Protein AF-U6CX25-F1 (afdb_monomer_lite)

Sequence (187 aa):
RKSRRYYPTRLAINLSSGVSGAGGTAHQPGFIVVETNYRLYAYTESELQIALIALFSEMLYRFPNMVVAQVTRESVQQAIASGITAQQIIHFLRTRAHPVMLKQTPVLPPTITDQIRLWELERDRLRFTEGVLYNQFLSQVDFELLLAHARELGVLVFENSAKRLMVVTPAGHSDVKRFWKRQKHSS

Foldseek 3Di:
DDDPDDDDDLVVVVVVVPDPDPPNCPPDAQAWDADLQQKIKGQAQDPVVVVVCQQQWAWDDDDNGITITGGDLVSLLSSVVVVQALVNVVVVCQVRQGPVLVVDVVSDDVSVSVVSVVSVVVVVVDDDADWDKDADDPDLVLLVVLVVVQVVVVQWDDADSVRSMTTGHPVCPVVSVVVVVVVVVVD

Organism: Neovison vison (NCBI:txid452646)

Secondary structure (DSSP, 8-state):
---S-----HHHHHHHH-S--TTS-TTS---EEE-TTSEEEE----HHHHHHHHTTSEEEEE-SS-EEEE--HHHHHHHHHTT--HHHHHHHHHHTB-HHHHTSSSSS-HHHHHHHHHHHHTTTT------EEE---S-HHHHHHHHHHHHHTT-EEEEETTTTEEEE-TTTHHHHHHHHHHHHH--

Radius of gyration: 27.54 Å; chains: 1; bounding box: 57×31×85 Å

Structure (mmCIF, N/CA/C/O backbone):
data_AF-U6CX25-F1
#
_entry.id   AF-U6CX25-F1
#
loop_
_atom_site.group_PDB
_atom_site.id
_atom_site.type_symbol
_atom_site.label_atom_id
_atom_site.label_alt_id
_atom_site.label_comp_id
_atom_site.label_asym_id
_atom_site.label_entity_id
_atom_site.label_seq_id
_atom_site.pdbx_PDB_ins_code
_atom_site.Cartn_x
_atom_site.Cartn_y
_atom_site.Cartn_z
_atom_site.occupancy
_atom_site.B_iso_or_equiv
_atom_site.auth_seq_id
_atom_site.auth_comp_id
_atom_site.auth_asym_id
_atom_site.auth_atom_id
_atom_site.pdbx_PDB_model_num
ATOM 1 N N . ARG A 1 1 ? -25.824 -9.715 -43.261 1.00 52.25 1 ARG A N 1
ATOM 2 C CA . ARG A 1 1 ? -25.220 -11.045 -42.975 1.00 52.25 1 ARG A CA 1
ATOM 3 C C . ARG A 1 1 ? -24.159 -10.864 -41.890 1.00 52.25 1 ARG A C 1
ATOM 5 O O . ARG A 1 1 ? -23.194 -10.161 -42.151 1.00 52.25 1 ARG A O 1
ATOM 12 N N . LYS A 1 2 ? -24.344 -11.416 -40.681 1.00 65.94 2 LYS A N 1
ATOM 13 C CA . LYS A 1 2 ? -23.303 -11.389 -39.632 1.00 65.94 2 LYS A CA 1
ATOM 14 C C . LYS A 1 2 ? -22.140 -12.298 -40.053 1.00 65.94 2 LYS A C 1
ATOM 16 O O . LYS A 1 2 ? -22.382 -13.381 -40.586 1.00 65.94 2 LYS A O 1
ATOM 21 N N . SER A 1 3 ? -20.904 -11.833 -39.867 1.00 75.31 3 SER A N 1
ATOM 22 C CA . SER A 1 3 ? -19.695 -12.619 -40.142 1.00 75.31 3 SER A CA 1
ATOM 23 C C . SER A 1 3 ? -19.704 -13.919 -39.328 1.00 75.31 3 SER A C 1
ATOM 25 O O . SER A 1 3 ? -20.100 -13.919 -38.165 1.00 75.31 3 SER A O 1
ATOM 27 N N . ARG A 1 4 ? -19.294 -15.032 -39.949 1.00 84.88 4 ARG A N 1
ATOM 28 C CA . ARG A 1 4 ? -19.383 -16.402 -39.403 1.00 84.88 4 ARG A CA 1
ATOM 29 C C . ARG A 1 4 ? -18.087 -16.857 -38.709 1.00 84.88 4 ARG A C 1
ATOM 31 O O . ARG A 1 4 ? -17.920 -18.044 -38.457 1.00 84.88 4 ARG A O 1
ATOM 38 N N . ARG A 1 5 ? -17.147 -15.937 -38.462 1.00 87.56 5 ARG A N 1
ATOM 39 C CA . ARG A 1 5 ? -15.830 -16.213 -37.866 1.00 87.56 5 ARG A CA 1
ATOM 40 C C . ARG A 1 5 ? -15.558 -15.257 -36.708 1.00 87.56 5 ARG A C 1
ATOM 42 O O . ARG A 1 5 ? -15.852 -14.069 -36.814 1.00 87.56 5 ARG A O 1
ATOM 49 N N . TYR A 1 6 ? -14.951 -15.780 -35.649 1.00 87.06 6 TYR A N 1
ATOM 50 C CA . TYR A 1 6 ? -14.342 -15.014 -34.565 1.00 87.06 6 TYR A CA 1
ATOM 51 C C . TYR A 1 6 ? -12.936 -15.560 -34.301 1.00 87.06 6 TYR A C 1
ATOM 53 O O . TYR A 1 6 ? -12.677 -16.743 -34.517 1.00 87.06 6 TYR A O 1
ATOM 61 N N . TYR A 1 7 ? -12.033 -14.687 -33.858 1.00 85.88 7 TYR A N 1
ATOM 62 C CA . TYR A 1 7 ? -10.631 -15.017 -33.610 1.00 85.88 7 TYR A CA 1
ATOM 63 C C . TYR A 1 7 ? -10.326 -14.797 -32.127 1.00 85.88 7 TYR A C 1
ATOM 65 O O . TYR A 1 7 ? -10.141 -13.649 -31.714 1.00 85.88 7 TYR A O 1
ATOM 73 N N . PRO A 1 8 ? -10.320 -15.857 -31.301 1.00 84.56 8 PRO A N 1
ATOM 74 C CA . PRO A 1 8 ? -9.949 -15.722 -29.902 1.00 84.56 8 PRO A CA 1
ATOM 75 C C . PRO A 1 8 ? -8.472 -15.326 -29.808 1.00 84.56 8 PRO A C 1
ATOM 77 O O . PRO A 1 8 ? -7.601 -15.948 -30.415 1.00 84.56 8 PRO A O 1
ATOM 80 N N . THR A 1 9 ? -8.183 -14.267 -29.057 1.00 85.31 9 THR A N 1
ATOM 81 C CA . THR A 1 9 ? -6.809 -13.831 -28.790 1.00 85.31 9 THR A CA 1
ATOM 82 C C . THR A 1 9 ? -6.246 -14.575 -27.581 1.00 85.31 9 THR A C 1
ATOM 84 O O . THR A 1 9 ? -6.988 -15.142 -26.777 1.00 85.31 9 THR A O 1
ATOM 87 N N . ARG A 1 10 ? -4.921 -14.519 -27.384 1.00 73.25 10 ARG A N 1
ATOM 88 C CA . ARG A 1 10 ? -4.277 -15.060 -26.170 1.00 73.25 10 ARG A CA 1
ATOM 89 C C . ARG A 1 10 ? -4.824 -14.444 -24.869 1.00 73.25 10 ARG A C 1
ATOM 91 O O . ARG A 1 10 ? -4.721 -15.072 -23.822 1.00 73.25 10 ARG A O 1
ATOM 98 N N . LEU A 1 11 ? -5.460 -13.267 -24.932 1.00 75.56 11 LEU A N 1
ATOM 99 C CA . LEU A 1 11 ? -6.128 -12.643 -23.785 1.00 75.56 11 LEU A CA 1
ATOM 100 C C . LEU A 1 11 ? -7.287 -13.499 -23.248 1.00 75.56 11 LEU A C 1
ATOM 102 O O . LEU A 1 11 ? -7.481 -13.553 -22.038 1.00 75.56 11 LEU A O 1
ATOM 106 N N . ALA A 1 12 ? -8.014 -14.205 -24.122 1.00 79.50 12 ALA A N 1
ATOM 107 C CA . ALA A 1 12 ? -9.113 -15.082 -23.713 1.00 79.50 12 ALA A CA 1
ATOM 108 C C . ALA A 1 12 ? -8.626 -16.244 -22.828 1.00 79.50 12 ALA A C 1
ATOM 110 O O . ALA A 1 12 ? -9.328 -16.652 -21.906 1.00 79.50 12 ALA A O 1
ATOM 111 N N . ILE A 1 13 ? -7.400 -16.725 -23.064 1.00 73.19 13 ILE A N 1
ATOM 112 C CA . ILE A 1 13 ? -6.769 -17.782 -22.263 1.00 73.19 13 ILE A CA 1
ATOM 113 C C . ILE A 1 13 ? -6.470 -17.254 -20.854 1.00 73.19 13 ILE A C 1
ATOM 115 O O . ILE A 1 13 ? -6.891 -17.863 -19.873 1.00 73.19 13 ILE A O 1
A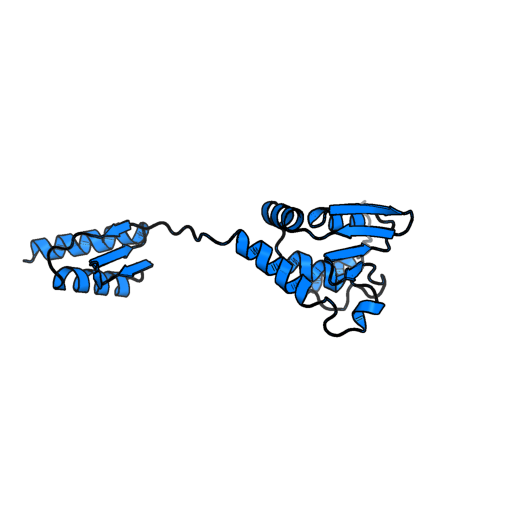TOM 119 N N . ASN A 1 14 ? -5.839 -16.080 -20.747 1.00 70.75 14 ASN A N 1
ATOM 120 C CA . ASN A 1 14 ? -5.509 -15.467 -19.454 1.00 70.75 14 ASN A CA 1
ATOM 121 C C . ASN A 1 14 ? -6.756 -15.087 -18.637 1.00 70.75 14 ASN A C 1
ATOM 123 O O . ASN A 1 14 ? -6.735 -15.163 -17.411 1.00 70.75 14 ASN A O 1
ATOM 127 N N . LEU A 1 15 ? -7.846 -14.689 -19.302 1.00 77.00 15 LEU A N 1
ATOM 128 C CA . LEU A 1 15 ? -9.110 -14.386 -18.629 1.00 77.00 15 LEU A CA 1
ATOM 129 C C . LEU A 1 15 ? -9.730 -15.640 -17.996 1.00 77.00 15 LEU A C 1
ATOM 131 O O . LEU A 1 15 ? -10.265 -15.570 -16.894 1.00 77.00 15 LEU A O 1
ATOM 135 N N . SER A 1 16 ? -9.633 -16.788 -18.675 1.00 75.88 16 SER A N 1
ATOM 136 C CA . SER A 1 16 ? -10.202 -18.053 -18.195 1.00 75.88 16 SER A CA 1
ATOM 137 C C . SER A 1 16 ? -9.464 -18.643 -16.991 1.00 75.88 16 SER A C 1
ATOM 139 O O . SER A 1 16 ? -10.070 -19.361 -16.199 1.00 75.88 16 SER A O 1
ATOM 141 N N . SER A 1 17 ? -8.173 -18.333 -16.825 1.00 69.44 17 SER A N 1
ATOM 142 C CA . SER A 1 17 ? -7.350 -18.930 -15.773 1.00 69.44 17 SER A CA 1
ATOM 143 C C . SER A 1 17 ? -7.488 -18.252 -14.412 1.00 69.44 17 SER A C 1
ATOM 145 O O . SER A 1 17 ? -7.096 -18.875 -13.434 1.00 69.44 17 SER A O 1
ATOM 147 N N . GLY A 1 18 ? -8.004 -17.013 -14.324 1.00 62.28 18 GLY A N 1
ATOM 148 C CA . GLY A 1 18 ? -8.336 -16.282 -13.078 1.00 62.28 18 GLY A CA 1
ATOM 149 C C . GLY A 1 18 ? -7.198 -16.053 -12.064 1.00 62.28 18 GLY A C 1
ATOM 150 O O . GLY A 1 18 ? -7.342 -15.290 -11.116 1.00 62.28 18 GLY A O 1
ATOM 151 N N . VAL A 1 19 ? -6.057 -16.701 -12.266 1.00 58.97 19 VAL A N 1
ATOM 152 C CA . VAL A 1 19 ? -4.895 -16.747 -11.394 1.00 58.97 19 VAL A CA 1
ATOM 153 C C . VAL A 1 19 ? -3.752 -16.092 -12.150 1.00 58.97 19 VAL A C 1
ATOM 155 O O . VAL A 1 19 ? -3.582 -16.329 -13.350 1.00 58.97 19 VAL A O 1
ATOM 158 N N . SER A 1 20 ? -2.930 -15.322 -11.439 1.00 57.06 20 SER A N 1
ATOM 159 C CA . SER A 1 20 ? -1.606 -14.844 -11.861 1.00 57.06 20 SER A CA 1
ATOM 160 C C . SER A 1 20 ? -0.623 -16.017 -12.051 1.00 57.06 20 SER A C 1
ATOM 162 O O . SER A 1 20 ? 0.484 -16.022 -11.522 1.00 57.06 20 SER A O 1
ATOM 164 N N . GLY A 1 21 ? -1.064 -17.078 -12.726 1.00 48.19 21 GLY A N 1
ATOM 165 C CA . GLY A 1 21 ? -0.303 -18.267 -13.044 1.00 48.19 21 GLY A CA 1
ATOM 166 C C . GLY A 1 21 ? 0.624 -17.963 -14.209 1.00 48.19 21 GLY A C 1
ATOM 167 O O . GLY A 1 21 ? 0.228 -17.335 -15.190 1.00 48.19 21 GLY A O 1
ATOM 168 N N . ALA A 1 22 ? 1.859 -18.430 -14.081 1.00 52.06 22 ALA A N 1
ATOM 169 C CA . ALA A 1 22 ? 3.021 -18.263 -14.952 1.00 52.06 22 ALA A CA 1
ATOM 170 C C . ALA A 1 22 ? 2.854 -18.588 -16.465 1.00 52.06 22 ALA A C 1
ATOM 172 O O . ALA A 1 22 ? 3.851 -18.688 -17.172 1.00 52.06 22 ALA A O 1
ATOM 173 N N . GLY A 1 23 ? 1.638 -18.757 -16.995 1.00 48.72 23 GLY A N 1
ATOM 174 C CA . GLY A 1 23 ? 1.377 -19.107 -18.397 1.00 48.72 23 GLY A CA 1
ATOM 175 C C . GLY A 1 23 ? 1.211 -17.926 -19.368 1.00 48.72 23 GLY A C 1
ATOM 176 O O . GLY A 1 23 ? 1.202 -18.142 -20.577 1.00 48.72 23 GLY A O 1
ATOM 177 N N . GLY A 1 24 ? 1.083 -16.685 -18.882 1.00 48.03 24 GLY A N 1
ATOM 178 C CA . GLY A 1 24 ? 0.694 -15.534 -19.717 1.00 48.03 24 GLY A CA 1
ATOM 179 C C . GLY A 1 24 ? 1.825 -14.641 -20.253 1.00 48.03 24 GLY A C 1
ATOM 180 O O . GLY A 1 24 ? 1.582 -13.841 -21.156 1.00 48.03 24 GLY A O 1
ATOM 181 N N . THR A 1 25 ? 3.050 -14.743 -19.728 1.00 51.94 25 THR A N 1
ATOM 182 C CA . THR A 1 25 ? 4.161 -13.804 -20.014 1.00 51.94 25 THR A CA 1
ATOM 183 C C . THR A 1 25 ? 5.306 -14.418 -20.818 1.00 51.94 25 THR A C 1
ATOM 185 O O . THR A 1 25 ? 6.398 -13.863 -20.865 1.00 51.94 25 THR A O 1
ATOM 188 N N . ALA A 1 26 ? 5.074 -15.530 -21.515 1.00 47.88 26 ALA A N 1
ATOM 189 C CA . ALA A 1 26 ? 6.126 -16.248 -22.237 1.00 47.88 26 ALA A CA 1
ATOM 190 C C . ALA A 1 26 ? 6.803 -15.461 -23.385 1.00 47.88 26 ALA A C 1
ATOM 192 O O . ALA A 1 26 ? 7.696 -16.010 -24.021 1.00 47.88 26 ALA A O 1
ATOM 193 N N . HIS A 1 27 ? 6.388 -14.229 -23.719 1.00 48.91 27 HIS A N 1
ATOM 194 C CA . HIS A 1 27 ? 6.886 -13.502 -24.902 1.00 48.91 27 HIS A CA 1
ATOM 195 C C . HIS A 1 27 ? 7.314 -12.044 -24.675 1.00 48.91 27 HIS A C 1
ATOM 197 O O . HIS A 1 27 ? 7.666 -11.381 -25.648 1.00 48.91 27 HIS A O 1
ATOM 203 N N . GLN A 1 28 ? 7.336 -11.527 -23.442 1.00 63.06 28 GLN A N 1
ATOM 204 C CA . GLN A 1 28 ? 8.015 -10.251 -23.184 1.00 63.06 28 GLN A CA 1
ATOM 205 C C . GLN A 1 28 ? 8.951 -10.394 -21.988 1.00 63.06 28 GLN A C 1
ATOM 207 O O . GLN A 1 28 ? 8.461 -10.666 -20.889 1.00 63.06 28 GLN A O 1
ATOM 212 N N . PRO A 1 29 ? 10.276 -10.235 -22.177 1.00 71.69 29 PRO A N 1
ATOM 213 C CA . PRO A 1 29 ? 11.180 -10.162 -21.043 1.00 71.69 29 PRO A CA 1
ATOM 214 C C . PRO A 1 29 ? 10.720 -9.018 -20.138 1.00 71.69 29 PRO A C 1
ATOM 216 O O . PRO A 1 29 ? 10.288 -7.965 -20.617 1.00 71.69 29 PRO A O 1
ATOM 219 N N . GLY A 1 30 ? 10.771 -9.229 -18.823 1.00 84.75 30 GLY A N 1
ATOM 220 C CA . GLY A 1 30 ? 10.596 -8.115 -17.904 1.00 84.75 30 GLY A CA 1
ATOM 221 C C . GLY A 1 30 ? 11.659 -7.048 -18.172 1.00 84.75 30 GLY A C 1
ATOM 222 O O . GLY A 1 30 ? 12.730 -7.330 -18.71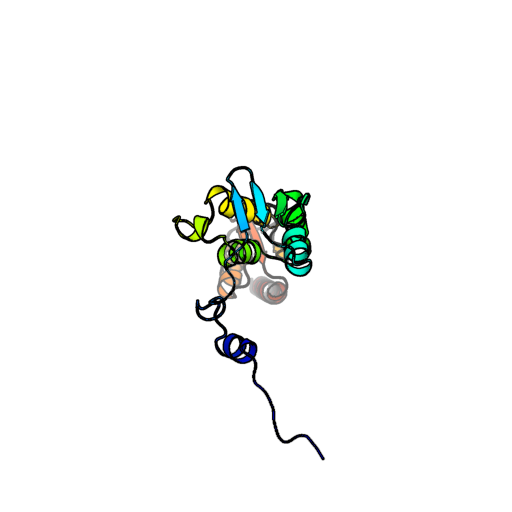0 1.00 84.75 30 GLY A O 1
ATOM 223 N N . PHE A 1 31 ? 11.343 -5.809 -17.838 1.00 93.94 31 PHE A N 1
ATOM 224 C CA . PHE A 1 31 ? 12.124 -4.642 -18.243 1.00 93.94 31 PHE A CA 1
ATOM 225 C C . PHE A 1 31 ? 12.524 -3.760 -17.060 1.00 93.94 31 PHE A C 1
ATOM 227 O O . PHE A 1 31 ? 13.223 -2.773 -17.253 1.00 93.94 31 PHE A O 1
ATOM 234 N N . ILE A 1 32 ? 12.086 -4.102 -15.846 1.00 95.75 32 ILE A N 1
ATOM 235 C CA . ILE A 1 32 ? 12.284 -3.284 -14.652 1.00 95.75 32 ILE A CA 1
ATOM 236 C C . ILE A 1 32 ? 13.443 -3.832 -13.821 1.00 95.75 32 ILE A C 1
ATOM 238 O O . ILE A 1 32 ? 13.457 -5.012 -13.471 1.00 95.75 32 ILE A O 1
ATOM 242 N N . VAL A 1 33 ? 14.380 -2.960 -13.462 1.00 96.31 33 VAL A N 1
ATOM 243 C CA . VAL A 1 33 ? 15.408 -3.190 -12.450 1.00 96.31 33 VAL A CA 1
ATOM 244 C C . VAL A 1 33 ? 15.154 -2.270 -11.261 1.00 96.31 33 VAL A C 1
ATOM 246 O O . VAL A 1 33 ? 14.933 -1.079 -11.450 1.00 96.31 33 VAL A O 1
ATOM 249 N N . VAL A 1 34 ? 15.165 -2.809 -10.042 1.00 96.00 34 VAL A N 1
ATOM 250 C CA . VAL A 1 34 ? 14.970 -2.036 -8.805 1.00 96.00 34 VAL A CA 1
ATOM 251 C C . VAL A 1 34 ? 16.179 -2.215 -7.897 1.00 96.00 34 VAL A C 1
ATOM 253 O O . VAL A 1 34 ? 16.570 -3.342 -7.597 1.00 96.00 34 VAL A O 1
ATOM 256 N N . GLU A 1 35 ? 16.749 -1.109 -7.437 1.00 94.69 35 GLU A N 1
ATOM 257 C CA . GLU A 1 35 ? 17.901 -1.090 -6.535 1.00 94.69 35 GLU A CA 1
ATOM 258 C C . GLU A 1 35 ? 17.499 -0.798 -5.080 1.00 94.69 35 GLU A C 1
ATOM 260 O O . GLU A 1 35 ? 16.395 -0.342 -4.789 1.00 94.69 35 GLU A O 1
ATOM 265 N N . THR A 1 36 ? 18.416 -1.033 -4.138 1.00 93.88 36 THR A N 1
ATOM 266 C CA . THR A 1 36 ? 18.212 -0.794 -2.695 1.00 93.88 36 THR A CA 1
ATOM 267 C C . THR A 1 36 ? 18.143 0.685 -2.307 1.00 93.88 36 THR A C 1
ATOM 269 O O . THR A 1 36 ? 17.695 1.005 -1.211 1.00 93.88 36 THR A O 1
ATOM 272 N N . ASN A 1 37 ? 18.554 1.586 -3.200 1.00 95.50 37 ASN A N 1
ATOM 273 C CA . ASN A 1 37 ? 18.457 3.043 -3.065 1.00 95.50 37 ASN A CA 1
ATOM 274 C C . ASN A 1 37 ? 17.102 3.603 -3.557 1.00 95.50 37 ASN A C 1
ATOM 276 O O . ASN A 1 37 ? 16.986 4.809 -3.774 1.00 95.50 37 ASN A O 1
ATOM 280 N N . TYR A 1 38 ? 16.103 2.737 -3.767 1.00 96.44 38 TYR A N 1
ATOM 281 C CA . TYR A 1 38 ? 14.765 3.068 -4.274 1.00 96.44 38 TYR A CA 1
ATOM 282 C C . TYR A 1 38 ? 14.715 3.573 -5.723 1.00 96.44 38 TYR A C 1
ATOM 284 O O . TYR A 1 38 ? 13.670 4.053 -6.167 1.00 96.44 38 TYR A O 1
ATOM 292 N N . ARG A 1 39 ? 15.805 3.449 -6.490 1.00 97.25 39 ARG A N 1
ATOM 293 C CA . ARG A 1 39 ? 15.799 3.746 -7.926 1.00 97.25 39 ARG A CA 1
ATOM 294 C C . ARG A 1 39 ? 15.252 2.577 -8.730 1.00 97.25 39 ARG A C 1
ATOM 296 O O . ARG A 1 39 ? 15.564 1.411 -8.477 1.00 97.25 39 ARG A O 1
ATOM 303 N N . LEU A 1 40 ? 14.445 2.926 -9.721 1.00 96.50 40 LEU A N 1
ATOM 304 C CA . LEU A 1 40 ? 13.835 2.033 -10.684 1.00 96.50 40 LEU A CA 1
ATOM 305 C C . LEU A 1 40 ? 14.353 2.385 -12.076 1.00 96.50 40 LEU A C 1
ATOM 307 O O . LEU A 1 40 ? 14.229 3.520 -12.530 1.00 96.50 40 LEU A O 1
ATOM 311 N N . TYR A 1 41 ? 14.904 1.392 -12.760 1.00 97.19 41 TYR A N 1
ATOM 312 C CA . TYR A 1 41 ? 15.383 1.489 -14.131 1.00 97.19 41 TYR A CA 1
ATOM 313 C C . TYR A 1 41 ? 14.487 0.632 -15.017 1.00 97.19 41 TYR A C 1
ATOM 315 O O . TYR A 1 41 ? 14.426 -0.583 -14.854 1.00 97.19 41 TYR A O 1
ATOM 323 N N . ALA A 1 42 ? 13.763 1.252 -15.940 1.00 96.75 42 ALA A N 1
ATOM 324 C CA . ALA A 1 42 ? 12.838 0.567 -16.831 1.00 96.75 42 ALA A CA 1
ATOM 325 C C . ALA A 1 42 ? 13.317 0.661 -18.280 1.00 96.75 42 ALA A C 1
ATOM 327 O O . ALA A 1 42 ? 13.337 1.742 -18.859 1.00 96.75 42 ALA A O 1
ATOM 328 N N . TYR A 1 43 ? 13.662 -0.477 -18.877 1.00 95.31 43 TYR A N 1
ATOM 329 C CA . TYR A 1 43 ? 14.095 -0.587 -20.272 1.00 95.31 43 TYR A CA 1
ATOM 330 C C . TYR A 1 43 ? 12.894 -0.752 -21.203 1.00 95.31 43 TYR A C 1
ATOM 332 O O . TYR A 1 43 ? 12.568 -1.852 -21.650 1.00 95.31 43 TYR A O 1
ATOM 340 N N . THR A 1 44 ? 12.176 0.343 -21.439 1.00 93.31 44 THR A N 1
ATOM 341 C CA . THR A 1 44 ? 10.981 0.347 -22.281 1.00 93.31 44 THR A CA 1
ATOM 342 C C . THR A 1 44 ? 10.778 1.685 -22.974 1.00 93.31 44 THR A C 1
ATOM 344 O O . THR A 1 44 ? 11.057 2.740 -22.412 1.00 93.31 44 THR A O 1
ATOM 347 N N . GLU A 1 45 ? 10.236 1.621 -24.186 1.00 91.50 45 GLU A N 1
ATOM 348 C CA . GLU A 1 45 ? 9.793 2.777 -24.975 1.00 91.50 45 GLU A CA 1
ATOM 349 C C . GLU A 1 45 ? 8.262 2.928 -24.928 1.00 91.50 45 GLU A C 1
ATOM 351 O O . GLU A 1 45 ? 7.691 3.881 -25.454 1.00 91.50 45 GLU A O 1
ATOM 356 N N . SER A 1 46 ? 7.563 1.967 -24.310 1.00 93.06 46 SER A N 1
ATOM 357 C CA . SER A 1 46 ? 6.105 1.937 -24.282 1.00 93.06 46 SER A CA 1
ATOM 358 C C . SER A 1 46 ? 5.558 2.987 -23.318 1.00 93.06 46 SER A C 1
ATOM 360 O O . SER A 1 46 ? 5.638 2.811 -22.102 1.00 93.06 46 SER A O 1
ATOM 362 N N . GLU A 1 47 ? 4.904 4.020 -23.854 1.00 93.56 47 GLU A N 1
ATOM 363 C CA . GLU A 1 47 ? 4.231 5.069 -23.065 1.00 93.56 47 GLU A CA 1
ATOM 364 C C . GLU A 1 47 ? 3.278 4.500 -22.010 1.00 93.56 47 GLU A C 1
ATOM 366 O O . GLU A 1 47 ? 3.190 5.019 -20.903 1.00 93.56 47 GLU A O 1
ATOM 371 N N . LEU A 1 48 ? 2.600 3.388 -22.311 1.00 93.94 48 LEU A N 1
ATOM 372 C CA . LEU A 1 48 ? 1.721 2.722 -21.351 1.00 93.94 48 LEU A CA 1
ATOM 373 C C . LEU A 1 48 ? 2.502 2.205 -20.139 1.00 93.94 48 LEU A C 1
ATOM 375 O O . LEU A 1 48 ? 2.066 2.374 -19.006 1.00 93.94 48 LEU A O 1
ATOM 379 N N . GLN A 1 49 ? 3.654 1.570 -20.355 1.00 93.19 49 GLN A N 1
ATOM 380 C CA . GLN A 1 49 ? 4.470 1.035 -19.261 1.00 93.19 49 GLN A CA 1
ATOM 381 C C . GLN A 1 49 ? 5.101 2.159 -18.435 1.00 93.19 49 GLN A C 1
ATOM 383 O O . GLN A 1 49 ? 5.159 2.060 -17.212 1.00 93.19 49 GLN A O 1
ATOM 388 N N . ILE A 1 50 ? 5.506 3.237 -19.104 1.00 95.38 50 ILE A N 1
ATOM 389 C CA . ILE A 1 50 ? 6.009 4.469 -18.491 1.00 95.38 50 ILE A CA 1
ATOM 390 C C . ILE A 1 50 ? 4.924 5.103 -17.609 1.00 95.38 50 ILE A C 1
ATOM 392 O O . ILE A 1 50 ? 5.175 5.385 -16.439 1.00 95.38 50 ILE A O 1
ATOM 396 N N . ALA A 1 51 ? 3.701 5.248 -18.123 1.00 96.00 51 ALA A N 1
ATOM 397 C CA . ALA A 1 51 ? 2.571 5.785 -17.370 1.00 96.00 51 ALA A CA 1
ATOM 398 C C . ALA A 1 51 ? 2.218 4.921 -16.149 1.00 96.00 51 ALA A C 1
ATOM 400 O O . ALA A 1 51 ? 1.933 5.460 -15.086 1.00 96.00 51 ALA A O 1
ATOM 401 N N . LEU A 1 52 ? 2.286 3.588 -16.268 1.00 95.88 52 LEU A N 1
ATOM 402 C CA . LEU A 1 52 ? 2.060 2.685 -15.134 1.00 95.88 52 LEU A CA 1
ATOM 403 C C . LEU A 1 52 ? 3.105 2.858 -14.027 1.00 95.88 52 LEU A C 1
ATOM 405 O O . LEU A 1 52 ? 2.747 2.813 -12.854 1.00 95.88 52 LEU A O 1
ATOM 409 N N . ILE A 1 53 ? 4.376 3.061 -14.382 1.00 96.56 53 ILE A N 1
ATOM 410 C CA . ILE A 1 53 ? 5.449 3.329 -13.412 1.00 96.56 53 ILE A CA 1
ATOM 411 C C . ILE A 1 53 ? 5.220 4.679 -12.718 1.00 96.56 53 ILE A C 1
ATOM 413 O O . ILE A 1 53 ? 5.353 4.777 -11.497 1.00 96.56 53 ILE A O 1
ATOM 417 N N . ALA A 1 54 ? 4.801 5.697 -13.472 1.00 96.81 54 ALA A N 1
ATOM 418 C CA . ALA A 1 54 ? 4.526 7.034 -12.948 1.00 96.81 54 ALA A CA 1
ATOM 419 C C . ALA A 1 54 ? 3.358 7.084 -11.941 1.00 96.81 54 ALA A C 1
ATOM 421 O O . ALA A 1 54 ? 3.247 8.047 -11.191 1.00 96.81 54 ALA A O 1
ATOM 422 N N . LEU A 1 55 ? 2.499 6.055 -11.877 1.00 97.12 55 LEU A N 1
ATOM 423 C CA . LEU A 1 55 ? 1.417 5.991 -10.884 1.00 97.12 55 LEU A CA 1
ATOM 424 C C . LEU A 1 55 ? 1.919 5.847 -9.443 1.00 97.12 55 LEU A C 1
ATOM 426 O O . LEU A 1 55 ? 1.197 6.220 -8.524 1.00 97.12 55 LEU A O 1
ATOM 430 N N . PHE A 1 56 ? 3.106 5.270 -9.236 1.00 97.38 56 PHE A N 1
ATOM 431 C CA . PHE A 1 56 ? 3.628 4.949 -7.901 1.00 97.38 56 PHE A CA 1
ATOM 432 C C . PHE A 1 56 ? 5.095 5.345 -7.695 1.00 97.38 56 PHE A C 1
ATOM 434 O O . PHE A 1 56 ? 5.705 4.957 -6.700 1.00 97.38 56 PHE A O 1
ATOM 441 N N . SER A 1 57 ? 5.679 6.088 -8.634 1.00 97.69 57 SER A N 1
ATOM 442 C CA . SER A 1 57 ? 7.061 6.556 -8.554 1.00 97.69 57 SER A CA 1
ATOM 443 C C . SER A 1 57 ? 7.218 7.926 -9.206 1.00 97.69 57 SER A C 1
ATOM 445 O O . SER A 1 57 ? 6.414 8.327 -10.046 1.00 97.69 57 SER A O 1
ATOM 447 N N . GLU A 1 58 ? 8.264 8.643 -8.815 1.00 97.75 58 GLU A N 1
ATOM 448 C CA . GLU A 1 58 ? 8.641 9.924 -9.398 1.00 97.75 58 GLU A CA 1
ATOM 449 C C . GLU A 1 58 ? 9.596 9.713 -10.578 1.00 97.75 58 GLU A C 1
ATOM 451 O O . GLU A 1 58 ? 10.622 9.043 -10.459 1.00 97.75 58 GLU A O 1
ATOM 456 N N . MET A 1 59 ? 9.264 10.280 -11.734 1.00 96.94 59 MET A N 1
ATOM 457 C CA . MET A 1 59 ? 10.049 10.134 -12.961 1.00 96.94 59 MET A CA 1
ATOM 458 C C . MET A 1 59 ? 11.222 11.117 -12.943 1.00 96.94 59 MET A C 1
ATOM 460 O O . MET A 1 59 ? 11.007 12.322 -13.017 1.00 96.94 59 MET A O 1
ATOM 464 N N . LEU A 1 60 ? 12.457 10.614 -12.874 1.00 96.81 60 LEU A N 1
ATOM 465 C CA . LEU A 1 60 ? 13.657 11.454 -12.800 1.00 96.81 60 LEU A CA 1
ATOM 466 C C . LEU A 1 60 ? 14.205 11.788 -14.188 1.00 96.81 60 LEU A C 1
ATOM 468 O O . LEU A 1 60 ? 14.424 12.949 -14.521 1.00 96.81 60 LEU A O 1
ATOM 472 N N . TYR A 1 61 ? 14.436 10.756 -15.005 1.00 95.25 61 TYR A N 1
ATOM 473 C CA . TYR A 1 61 ? 15.056 10.897 -16.321 1.00 95.25 61 TYR A CA 1
ATOM 474 C C . TYR A 1 61 ? 14.387 9.988 -17.341 1.00 95.25 61 TYR A C 1
ATOM 476 O O . TYR A 1 61 ? 14.033 8.843 -17.049 1.00 95.25 61 TYR A O 1
ATOM 484 N N . ARG A 1 62 ? 14.279 10.485 -18.572 1.00 94.56 62 ARG A N 1
ATOM 485 C CA . ARG A 1 62 ? 13.768 9.730 -19.711 1.00 94.56 62 ARG A CA 1
ATOM 486 C C . ARG A 1 62 ? 14.788 9.753 -20.843 1.00 94.56 62 ARG A C 1
ATOM 488 O O . ARG A 1 62 ? 15.073 10.802 -21.409 1.00 94.56 62 ARG A O 1
ATOM 495 N N . PHE A 1 63 ? 15.314 8.580 -21.164 1.00 94.69 63 PHE A N 1
ATOM 496 C CA . PHE A 1 63 ? 16.145 8.312 -22.332 1.00 94.69 63 PHE A CA 1
ATOM 497 C C . PHE A 1 63 ? 15.312 7.596 -23.407 1.00 94.69 63 PHE A C 1
ATOM 499 O O . PHE A 1 63 ? 14.212 7.126 -23.106 1.00 94.69 63 PHE A O 1
ATOM 506 N N . PRO A 1 64 ? 15.806 7.486 -24.656 1.00 90.56 64 PRO A N 1
ATOM 507 C CA . PRO A 1 64 ? 15.056 6.853 -25.740 1.00 90.56 64 PRO A CA 1
ATOM 508 C C . PRO A 1 64 ? 14.580 5.427 -25.431 1.00 90.56 64 PRO A C 1
ATOM 510 O O . PRO A 1 64 ? 13.442 5.106 -25.738 1.00 90.56 64 PRO A O 1
ATOM 513 N N . ASN A 1 65 ? 15.407 4.615 -24.763 1.00 90.62 65 ASN A N 1
ATOM 514 C CA . ASN A 1 65 ? 15.147 3.199 -24.469 1.00 90.62 65 ASN A CA 1
ATOM 515 C C . ASN A 1 65 ? 15.165 2.855 -22.969 1.00 90.62 65 ASN A C 1
ATOM 517 O O . ASN A 1 65 ? 15.180 1.679 -22.597 1.00 90.62 65 ASN A O 1
ATOM 521 N N . MET A 1 66 ? 15.224 3.865 -22.101 1.00 94.25 66 MET A N 1
ATOM 522 C CA . MET A 1 66 ? 15.334 3.671 -20.661 1.00 94.25 66 MET A CA 1
ATOM 523 C C . MET A 1 66 ? 14.693 4.826 -19.904 1.00 94.25 66 MET A C 1
ATOM 525 O O . MET A 1 66 ? 14.907 5.996 -20.207 1.00 94.25 66 MET A O 1
ATOM 529 N N . VAL A 1 67 ? 13.972 4.492 -18.848 1.00 97.12 67 VAL A N 1
ATOM 530 C CA . VAL A 1 67 ? 13.445 5.442 -17.880 1.00 97.12 67 VAL A CA 1
ATOM 531 C C . VAL A 1 67 ? 14.098 5.192 -16.534 1.00 97.12 67 VAL A C 1
ATOM 533 O O . VAL A 1 67 ? 14.240 4.045 -16.112 1.00 97.12 67 VAL A O 1
ATOM 536 N N . VAL A 1 68 ? 14.453 6.276 -15.852 1.00 97.81 68 VAL A N 1
ATOM 537 C CA . VAL A 1 68 ? 14.876 6.254 -14.455 1.00 97.81 68 VAL A CA 1
ATOM 538 C C . VAL A 1 68 ? 13.797 6.926 -13.622 1.00 97.81 68 VAL A C 1
ATOM 540 O O . VAL A 1 68 ? 13.456 8.085 -13.856 1.00 97.81 68 VAL A O 1
ATOM 543 N N . ALA A 1 69 ? 13.283 6.200 -12.641 1.00 98.12 69 ALA A N 1
ATOM 544 C CA . ALA A 1 69 ? 12.314 6.684 -11.675 1.00 98.12 69 ALA A CA 1
ATOM 545 C C . ALA A 1 69 ? 12.801 6.405 -10.249 1.00 98.12 69 ALA A C 1
ATOM 547 O O . ALA A 1 69 ? 13.717 5.608 -10.031 1.00 98.12 69 ALA A O 1
ATOM 548 N N . GLN A 1 70 ? 12.193 7.061 -9.271 1.00 97.94 70 GLN A N 1
ATOM 549 C CA . GLN A 1 70 ? 12.478 6.869 -7.859 1.00 97.94 70 GLN A CA 1
ATOM 550 C C . GLN A 1 70 ? 11.188 6.591 -7.100 1.00 97.94 70 GLN A C 1
ATOM 552 O O . GLN A 1 70 ? 10.207 7.321 -7.213 1.00 97.94 70 GLN A O 1
ATOM 557 N N . VAL A 1 71 ? 11.191 5.520 -6.313 1.00 97.69 71 VAL A N 1
ATOM 558 C CA . VAL A 1 71 ? 10.083 5.208 -5.412 1.00 97.69 71 VAL A CA 1
ATOM 559 C C . VAL A 1 71 ? 10.275 6.026 -4.138 1.00 97.69 71 VAL A C 1
ATOM 561 O O . VAL A 1 71 ? 11.252 5.844 -3.412 1.00 97.69 71 VAL A O 1
ATOM 564 N N . THR A 1 72 ? 9.354 6.945 -3.878 1.00 97.25 72 THR A N 1
ATOM 565 C CA . THR A 1 72 ? 9.371 7.829 -2.705 1.00 97.25 72 THR A CA 1
ATOM 566 C C . THR A 1 72 ? 8.166 7.552 -1.817 1.00 97.25 72 THR A C 1
ATOM 568 O O . THR A 1 72 ? 7.184 6.937 -2.240 1.00 97.25 72 THR A O 1
ATOM 571 N N . ARG A 1 73 ? 8.218 8.035 -0.576 1.00 96.19 73 ARG A N 1
ATOM 572 C CA . ARG A 1 73 ? 7.086 7.945 0.349 1.00 96.19 73 ARG A CA 1
ATOM 573 C C . ARG A 1 73 ? 5.856 8.640 -0.229 1.00 96.19 73 ARG A C 1
ATOM 575 O O . ARG A 1 73 ? 4.763 8.086 -0.192 1.00 96.19 73 ARG A O 1
ATOM 582 N N . GLU A 1 74 ? 6.053 9.827 -0.785 1.00 96.38 74 GLU A N 1
ATOM 583 C CA . GLU A 1 74 ? 5.006 10.694 -1.317 1.00 96.38 74 GLU A CA 1
ATOM 584 C C . GLU A 1 74 ? 4.336 10.059 -2.542 1.00 96.38 74 GLU A C 1
ATOM 586 O O . GLU A 1 74 ? 3.109 9.983 -2.597 1.00 96.38 74 GLU A O 1
ATOM 591 N N . SER A 1 75 ? 5.126 9.527 -3.483 1.00 97.00 75 SER A N 1
ATOM 592 C CA . SER A 1 75 ? 4.597 8.860 -4.685 1.00 97.00 75 SER A CA 1
ATOM 593 C C . SER A 1 75 ? 3.808 7.592 -4.349 1.00 97.00 75 SER A C 1
ATOM 595 O O . SER A 1 75 ? 2.720 7.378 -4.886 1.00 97.00 75 SER A O 1
ATOM 597 N N . VAL A 1 76 ? 4.291 6.782 -3.402 1.00 96.94 76 VAL A N 1
ATOM 598 C CA . VAL A 1 76 ? 3.569 5.588 -2.938 1.00 96.94 76 VAL A CA 1
ATOM 599 C C . VAL A 1 76 ? 2.291 5.972 -2.192 1.00 96.94 76 VAL A C 1
ATOM 601 O O . VAL A 1 76 ? 1.235 5.400 -2.457 1.00 96.94 76 VAL A O 1
ATOM 604 N N . GLN A 1 77 ? 2.327 6.977 -1.314 1.00 94.81 77 GLN A N 1
ATOM 605 C CA . GLN A 1 77 ? 1.122 7.453 -0.625 1.00 94.81 77 GLN A CA 1
ATOM 606 C C . GLN A 1 77 ? 0.072 8.005 -1.597 1.00 94.81 77 GLN A C 1
ATOM 608 O O . GLN A 1 77 ? -1.120 7.745 -1.417 1.00 94.81 77 GLN A O 1
ATOM 613 N N . GLN A 1 78 ? 0.491 8.707 -2.653 1.00 95.31 78 GLN A N 1
ATOM 614 C CA . GLN A 1 78 ? -0.403 9.190 -3.706 1.00 95.31 78 GLN A CA 1
ATOM 615 C C . GLN A 1 78 ? -1.036 8.041 -4.509 1.00 95.31 78 GLN A C 1
ATOM 617 O O . GLN A 1 78 ? -2.235 8.080 -4.811 1.00 95.31 78 GLN A O 1
ATOM 622 N N . ALA A 1 79 ? -0.271 6.987 -4.807 1.00 96.31 79 ALA A N 1
ATOM 623 C CA . ALA A 1 79 ? -0.791 5.780 -5.448 1.00 96.31 79 ALA A CA 1
ATOM 624 C C . ALA A 1 79 ? -1.882 5.116 -4.592 1.00 96.31 79 ALA A C 1
ATOM 626 O O . ALA A 1 79 ? -2.968 4.799 -5.083 1.00 96.31 79 ALA A O 1
ATOM 627 N N . ILE A 1 80 ? -1.632 4.984 -3.287 1.00 94.38 80 ILE A N 1
ATOM 628 C CA . ILE A 1 80 ? -2.577 4.384 -2.337 1.00 94.38 80 ILE A CA 1
ATOM 629 C C . ILE A 1 80 ? -3.811 5.277 -2.162 1.00 94.38 80 ILE A C 1
ATOM 631 O O . ILE A 1 80 ? -4.933 4.775 -2.072 1.00 94.38 80 ILE A O 1
ATOM 635 N N . ALA A 1 81 ? -3.655 6.606 -2.164 1.00 92.00 81 ALA A N 1
ATOM 636 C CA . ALA A 1 81 ? -4.779 7.551 -2.195 1.00 92.00 81 ALA A CA 1
ATOM 637 C C . ALA A 1 81 ? -5.687 7.335 -3.414 1.00 92.00 81 ALA A C 1
ATOM 639 O O . ALA A 1 81 ? -6.905 7.454 -3.298 1.00 92.00 81 ALA A O 1
ATOM 640 N N . SER A 1 82 ? -5.098 6.926 -4.536 1.00 93.12 82 SER A N 1
ATOM 641 C CA . SER A 1 82 ? -5.795 6.604 -5.783 1.00 93.12 82 SER A CA 1
ATOM 642 C C . SER A 1 82 ? -6.364 5.174 -5.821 1.00 93.12 82 SER A C 1
ATOM 644 O O . SER A 1 82 ? -6.960 4.782 -6.821 1.00 93.12 82 SER A O 1
ATOM 646 N N . GLY A 1 83 ? -6.201 4.390 -4.748 1.00 93.56 83 GLY A N 1
ATOM 647 C CA . GLY A 1 83 ? -6.731 3.028 -4.626 1.00 93.56 83 GLY A CA 1
ATOM 648 C C . GLY A 1 83 ? -5.777 1.911 -5.063 1.00 93.56 83 GLY A C 1
ATOM 649 O O . GLY A 1 83 ? -6.211 0.766 -5.175 1.00 93.56 83 GLY A O 1
ATOM 650 N N . ILE A 1 84 ? -4.498 2.212 -5.310 1.00 95.94 84 ILE A N 1
ATOM 651 C CA . ILE A 1 84 ? -3.481 1.216 -5.677 1.00 95.94 84 ILE A CA 1
ATOM 652 C C . ILE A 1 84 ? -2.814 0.686 -4.406 1.00 95.94 84 ILE A C 1
ATOM 654 O O . ILE A 1 84 ? -2.165 1.441 -3.688 1.00 95.94 84 ILE A O 1
ATOM 658 N N . THR A 1 85 ? -2.938 -0.610 -4.124 1.00 96.38 85 THR A N 1
ATOM 659 C CA . THR A 1 85 ? -2.386 -1.197 -2.889 1.00 96.38 85 THR A CA 1
ATOM 660 C C . THR A 1 85 ? -0.886 -1.469 -2.994 1.00 96.38 85 THR A C 1
ATOM 662 O O . THR A 1 85 ? -0.352 -1.724 -4.081 1.00 96.38 85 THR A O 1
ATOM 665 N N . ALA A 1 86 ? -0.190 -1.521 -1.854 1.00 96.44 86 ALA A N 1
ATOM 666 C CA . ALA A 1 86 ? 1.224 -1.906 -1.804 1.00 96.44 86 ALA A CA 1
ATOM 667 C C . ALA A 1 86 ? 1.465 -3.273 -2.460 1.00 96.44 86 ALA A C 1
ATOM 669 O O . ALA A 1 86 ? 2.453 -3.482 -3.170 1.00 96.44 86 ALA A O 1
ATOM 670 N N . GLN A 1 87 ? 0.540 -4.217 -2.259 1.00 95.94 87 GLN A N 1
ATOM 671 C CA . GLN A 1 87 ? 0.650 -5.553 -2.833 1.00 95.94 87 GLN A CA 1
ATOM 672 C C . GLN A 1 87 ? 0.576 -5.527 -4.367 1.00 95.94 87 GLN A C 1
ATOM 674 O O . GLN A 1 87 ? 1.314 -6.269 -5.016 1.00 95.94 87 GLN A O 1
ATOM 679 N N . GLN A 1 88 ? -0.262 -4.662 -4.950 1.00 96.06 88 GLN A N 1
ATOM 680 C CA . GLN A 1 88 ? -0.349 -4.479 -6.401 1.00 96.06 88 GLN A CA 1
ATOM 681 C C . GLN A 1 88 ? 0.944 -3.889 -6.970 1.00 96.06 88 GLN A C 1
ATOM 683 O O . GLN A 1 88 ? 1.439 -4.395 -7.979 1.00 96.06 88 GLN A O 1
ATOM 688 N N . ILE A 1 89 ? 1.538 -2.896 -6.296 1.00 96.94 89 ILE A N 1
ATOM 689 C CA . ILE A 1 89 ? 2.833 -2.311 -6.685 1.00 96.94 89 ILE A CA 1
ATOM 690 C C . ILE A 1 89 ? 3.924 -3.391 -6.681 1.00 96.94 89 ILE A C 1
ATOM 692 O O . ILE A 1 89 ? 4.604 -3.609 -7.684 1.00 96.94 89 ILE A O 1
ATOM 696 N N . ILE A 1 90 ? 4.054 -4.137 -5.580 1.00 96.38 90 ILE A N 1
ATOM 697 C CA . ILE A 1 90 ? 5.053 -5.209 -5.443 1.00 96.38 90 ILE A CA 1
ATOM 698 C C . ILE A 1 90 ? 4.827 -6.310 -6.491 1.00 96.38 90 ILE A C 1
ATOM 700 O O . ILE A 1 90 ? 5.783 -6.822 -7.081 1.00 96.38 90 ILE A O 1
ATOM 704 N N . HIS A 1 91 ? 3.569 -6.677 -6.748 1.00 94.06 91 HIS A N 1
ATOM 705 C CA . HIS A 1 91 ? 3.220 -7.669 -7.762 1.00 94.06 91 HIS A CA 1
ATOM 706 C C . HIS A 1 91 ? 3.596 -7.202 -9.172 1.00 94.06 91 HIS A C 1
ATOM 708 O O . HIS A 1 91 ? 4.154 -7.987 -9.945 1.00 94.06 91 HIS A O 1
ATOM 714 N N . PHE A 1 92 ? 3.348 -5.932 -9.498 1.00 94.88 92 PHE A N 1
ATOM 715 C CA . PHE A 1 92 ? 3.737 -5.335 -10.771 1.00 94.88 92 PHE A CA 1
ATOM 716 C C . PHE A 1 92 ? 5.258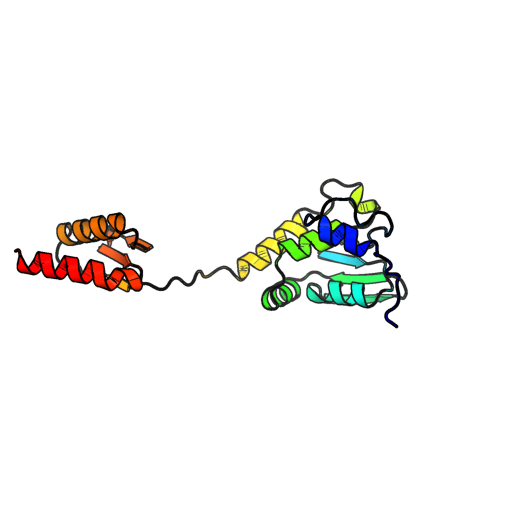 -5.368 -10.962 1.00 94.88 92 PHE A C 1
ATOM 718 O O . PHE A 1 92 ? 5.730 -5.893 -11.973 1.00 94.88 92 PHE A O 1
ATOM 725 N N . LEU A 1 93 ? 6.021 -4.907 -9.962 1.00 95.19 93 LEU A N 1
ATOM 726 C CA . LEU A 1 93 ? 7.487 -4.916 -9.992 1.00 95.19 93 LEU A CA 1
ATOM 727 C C . LEU A 1 93 ? 8.048 -6.331 -10.167 1.00 95.19 93 LEU A C 1
ATOM 729 O O . LEU A 1 93 ? 8.943 -6.541 -10.979 1.00 95.19 93 LEU A O 1
ATOM 733 N N . ARG A 1 94 ? 7.490 -7.325 -9.465 1.00 92.62 94 ARG A N 1
ATOM 734 C CA . ARG A 1 94 ? 7.921 -8.727 -9.575 1.00 92.62 94 ARG A CA 1
ATOM 735 C C . ARG A 1 94 ? 7.600 -9.327 -10.945 1.00 92.62 94 ARG A C 1
ATOM 737 O O . ARG A 1 94 ? 8.430 -10.027 -11.513 1.00 92.62 94 ARG A O 1
ATOM 744 N N . THR A 1 95 ? 6.407 -9.063 -11.476 1.00 90.38 95 THR A N 1
ATOM 745 C CA . THR A 1 95 ? 5.942 -9.639 -12.751 1.00 90.38 95 THR A CA 1
ATOM 746 C C . THR A 1 95 ? 6.661 -9.028 -13.954 1.00 90.38 95 THR A C 1
ATOM 748 O O . THR A 1 95 ? 6.817 -9.681 -14.983 1.00 90.38 95 THR A O 1
ATOM 751 N N . ARG A 1 96 ? 7.113 -7.774 -13.835 1.00 92.44 96 ARG A N 1
ATOM 752 C CA . ARG A 1 96 ? 7.851 -7.047 -14.878 1.00 92.44 96 ARG A CA 1
ATOM 753 C C . ARG A 1 96 ? 9.356 -6.948 -14.601 1.00 92.44 96 ARG A C 1
ATOM 755 O O . ARG A 1 96 ? 10.037 -6.193 -15.295 1.00 92.44 96 ARG A O 1
ATOM 762 N N . ALA A 1 97 ? 9.876 -7.713 -13.642 1.00 94.06 97 ALA A N 1
ATOM 763 C CA . ALA A 1 97 ? 11.290 -7.714 -13.281 1.00 94.06 97 ALA A CA 1
ATOM 764 C C . ALA A 1 97 ? 12.173 -8.214 -14.432 1.00 94.06 97 ALA A C 1
ATOM 766 O O . ALA A 1 97 ? 11.872 -9.214 -15.086 1.00 94.06 97 ALA A O 1
ATOM 767 N N . HIS A 1 98 ? 13.286 -7.526 -14.663 1.00 93.94 98 HIS A N 1
ATOM 768 C CA . HIS A 1 98 ? 14.253 -7.870 -15.694 1.00 93.94 98 HIS A CA 1
ATOM 769 C C . HIS A 1 98 ? 14.819 -9.292 -15.485 1.00 93.94 98 HIS A C 1
ATOM 771 O O . HIS A 1 98 ? 15.045 -9.687 -14.337 1.00 93.94 98 HIS A O 1
ATOM 777 N N . PRO A 1 99 ? 15.122 -10.070 -16.549 1.00 90.56 99 PRO A N 1
ATOM 778 C CA . PRO A 1 99 ? 15.637 -11.439 -16.431 1.00 90.56 99 PRO A CA 1
ATOM 779 C C . PRO A 1 99 ? 16.868 -11.598 -15.538 1.00 90.56 99 PRO A C 1
ATOM 781 O O . PRO A 1 99 ? 17.074 -12.659 -14.959 1.00 90.56 99 PRO A O 1
ATOM 784 N N . VAL A 1 100 ? 17.687 -10.551 -15.406 1.00 89.94 100 VAL A N 1
ATOM 785 C CA . VAL A 1 100 ? 18.833 -10.543 -14.482 1.00 89.94 100 VAL A CA 1
ATOM 786 C C . VAL A 1 100 ? 18.378 -10.586 -13.019 1.00 89.94 100 VAL A C 1
ATOM 788 O O . VAL A 1 100 ? 18.950 -11.342 -12.242 1.00 89.94 100 VAL A O 1
ATOM 791 N N . MET A 1 101 ? 17.323 -9.852 -12.654 1.00 91.12 101 MET A N 1
ATOM 792 C CA . MET A 1 101 ? 16.753 -9.890 -11.301 1.00 91.12 101 MET A CA 1
ATOM 793 C C . MET A 1 101 ? 16.018 -11.197 -11.020 1.00 91.12 101 MET A C 1
ATOM 795 O O . MET A 1 101 ? 16.057 -11.692 -9.902 1.00 91.12 101 MET A O 1
ATOM 799 N N . LEU A 1 102 ? 15.383 -11.796 -12.034 1.00 89.88 102 LEU A N 1
ATOM 800 C CA . LEU A 1 102 ? 14.698 -13.086 -11.883 1.00 89.88 102 LEU A CA 1
ATOM 801 C C . LEU A 1 102 ? 15.648 -14.235 -11.501 1.00 89.88 102 LEU A C 1
ATOM 803 O O . LEU A 1 102 ? 15.193 -15.239 -10.961 1.00 89.88 102 LEU A O 1
ATOM 807 N N . LYS A 1 103 ? 16.957 -14.090 -11.752 1.00 90.06 103 LYS A N 1
ATOM 808 C CA . LYS A 1 103 ? 17.989 -15.044 -11.308 1.00 90.06 103 LYS A CA 1
ATOM 809 C C . LYS A 1 103 ? 18.319 -14.924 -9.817 1.00 90.06 103 LYS A C 1
ATOM 811 O O . LYS A 1 103 ? 18.990 -15.801 -9.283 1.00 90.06 103 LYS A O 1
ATOM 816 N N . GLN A 1 104 ? 17.902 -13.841 -9.164 1.00 88.44 104 GLN A N 1
ATOM 817 C CA . GLN A 1 104 ? 18.166 -13.577 -7.754 1.00 88.44 104 GLN A CA 1
ATOM 818 C C . GLN A 1 104 ? 16.960 -13.976 -6.898 1.00 88.44 104 GLN A C 1
ATOM 820 O O . GLN A 1 104 ? 15.803 -13.816 -7.291 1.00 88.44 104 GLN A O 1
ATOM 825 N N . THR A 1 105 ? 17.234 -14.490 -5.700 1.00 89.62 105 THR A N 1
ATOM 826 C CA . THR A 1 105 ? 16.216 -14.837 -4.704 1.00 89.62 105 THR A CA 1
ATOM 827 C C . THR A 1 105 ? 16.487 -14.071 -3.409 1.00 89.62 105 THR A C 1
ATOM 829 O O . THR A 1 105 ? 17.516 -14.328 -2.783 1.00 89.62 105 THR A O 1
ATOM 832 N N . PRO A 1 106 ? 15.589 -13.174 -2.967 1.00 90.75 106 PRO A N 1
ATOM 833 C CA . PRO A 1 106 ? 14.330 -12.772 -3.605 1.00 90.75 106 PRO A CA 1
ATOM 834 C C . PRO A 1 106 ? 14.534 -11.898 -4.860 1.00 90.75 106 PRO A C 1
ATOM 836 O O . PRO A 1 106 ? 15.504 -11.159 -4.954 1.00 90.75 106 PRO A O 1
ATOM 839 N N . VAL A 1 107 ? 13.577 -11.951 -5.801 1.00 92.62 107 VAL A N 1
ATOM 840 C CA . VAL A 1 107 ? 13.612 -11.172 -7.064 1.00 92.62 107 VAL A CA 1
ATOM 841 C C . VAL A 1 107 ? 13.665 -9.664 -6.814 1.00 92.62 107 VAL A C 1
ATOM 843 O O . VAL A 1 107 ? 14.309 -8.934 -7.555 1.00 92.62 107 VAL A O 1
ATOM 846 N N . LEU A 1 108 ? 12.949 -9.193 -5.793 1.00 94.38 108 LEU A N 1
ATOM 847 C CA . LEU A 1 108 ? 12.971 -7.799 -5.359 1.00 94.38 108 LEU A CA 1
ATOM 848 C C . LEU A 1 108 ? 13.750 -7.715 -4.044 1.00 94.38 108 LEU A C 1
ATOM 850 O O . LEU A 1 108 ? 13.525 -8.576 -3.185 1.00 94.38 108 LEU A O 1
ATOM 854 N N . PRO A 1 109 ? 14.591 -6.685 -3.841 1.00 94.69 109 PRO A N 1
ATOM 855 C CA . PRO A 1 109 ? 15.245 -6.474 -2.559 1.00 94.69 109 PRO A CA 1
ATOM 856 C C . PRO A 1 109 ? 14.208 -6.344 -1.427 1.00 94.69 109 PRO A C 1
ATOM 858 O O . PRO A 1 109 ? 13.241 -5.587 -1.578 1.00 94.69 109 PRO A O 1
ATOM 861 N N . PRO A 1 110 ? 14.391 -7.044 -0.290 1.00 95.06 110 PRO A N 1
ATOM 862 C CA . PRO A 1 110 ? 13.404 -7.064 0.792 1.00 95.06 110 PRO A CA 1
ATOM 863 C C . PRO A 1 110 ? 13.162 -5.670 1.380 1.00 95.06 110 PRO A C 1
ATOM 865 O O . PRO A 1 110 ? 12.024 -5.315 1.676 1.00 95.06 110 PRO A O 1
ATOM 868 N N . THR A 1 111 ? 14.206 -4.839 1.434 1.00 94.56 111 THR A N 1
ATOM 869 C CA . THR A 1 111 ? 14.129 -3.449 1.900 1.00 94.56 111 THR A CA 1
ATOM 870 C C . THR A 1 111 ? 13.087 -2.638 1.134 1.00 94.56 111 THR A C 1
ATOM 872 O O . THR A 1 111 ? 12.307 -1.918 1.745 1.00 94.56 111 THR A O 1
ATOM 875 N N . ILE A 1 112 ? 13.005 -2.801 -0.189 1.00 95.69 112 ILE A N 1
ATOM 876 C CA . ILE A 1 112 ? 12.027 -2.093 -1.021 1.00 95.69 112 ILE A CA 1
ATOM 877 C C . ILE A 1 112 ? 10.618 -2.618 -0.764 1.00 95.69 112 ILE A C 1
ATOM 879 O O . ILE A 1 112 ? 9.682 -1.836 -0.605 1.00 95.69 112 ILE A O 1
ATOM 883 N N . THR A 1 113 ? 10.452 -3.943 -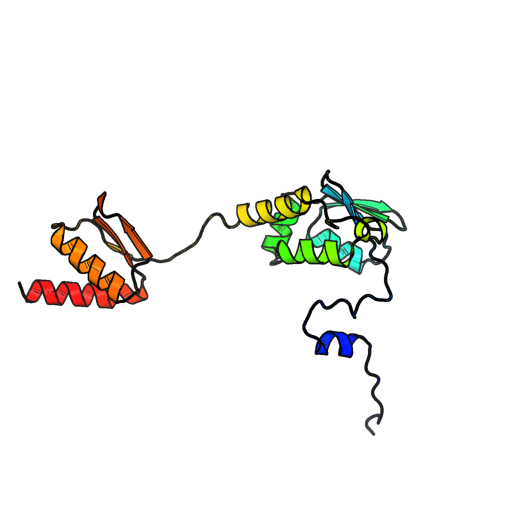0.701 1.00 96.62 113 THR A N 1
ATOM 884 C CA . THR A 1 113 ? 9.129 -4.533 -0.465 1.00 96.62 113 THR A CA 1
ATOM 885 C C . THR A 1 113 ? 8.573 -4.172 0.904 1.00 96.62 113 THR A C 1
ATOM 887 O O . THR A 1 113 ? 7.377 -3.914 1.024 1.00 96.62 113 THR A O 1
ATOM 890 N N . ASP A 1 114 ? 9.426 -4.125 1.922 1.00 96.44 114 ASP A N 1
ATOM 891 C CA . ASP A 1 114 ? 9.012 -3.791 3.278 1.00 96.44 114 ASP A CA 1
ATOM 892 C C . ASP A 1 114 ? 8.754 -2.294 3.412 1.00 96.44 114 ASP A C 1
ATOM 894 O O . ASP A 1 114 ? 7.734 -1.910 3.978 1.00 96.44 114 ASP A O 1
ATOM 898 N N . GLN A 1 115 ? 9.582 -1.445 2.801 1.00 96.50 115 GLN A N 1
ATOM 899 C CA . GLN A 1 115 ? 9.373 -0.001 2.842 1.00 96.50 115 GLN A CA 1
ATOM 900 C C . GLN A 1 115 ? 8.056 0.423 2.177 1.00 96.50 115 GLN A C 1
ATOM 902 O O . GLN A 1 115 ? 7.332 1.245 2.734 1.00 96.50 115 GLN A O 1
ATOM 907 N N . ILE A 1 116 ? 7.697 -0.177 1.036 1.00 96.56 116 ILE A N 1
ATOM 908 C CA . ILE A 1 116 ? 6.415 0.094 0.365 1.00 96.56 116 ILE A CA 1
ATOM 909 C C . ILE A 1 116 ? 5.228 -0.298 1.262 1.00 96.56 116 ILE A C 1
ATOM 911 O O . ILE A 1 116 ? 4.254 0.447 1.351 1.00 96.56 116 ILE A O 1
ATOM 915 N N . ARG A 1 117 ? 5.316 -1.428 1.976 1.00 96.44 117 ARG A N 1
ATOM 916 C CA . ARG A 1 117 ? 4.285 -1.840 2.947 1.00 96.44 117 ARG A CA 1
ATOM 917 C C . ARG A 1 117 ? 4.221 -0.906 4.148 1.00 96.44 117 ARG A C 1
ATOM 919 O O . ARG A 1 117 ? 3.133 -0.567 4.597 1.00 96.44 117 ARG A O 1
ATOM 926 N N . LEU A 1 118 ? 5.370 -0.485 4.674 1.00 95.62 118 LEU A N 1
ATOM 927 C CA . LEU A 1 118 ? 5.423 0.457 5.790 1.00 95.62 118 LEU A CA 1
ATOM 928 C C . LEU A 1 118 ? 4.771 1.789 5.410 1.00 95.62 118 LEU A C 1
ATOM 930 O O . LEU A 1 118 ? 3.970 2.302 6.184 1.00 95.62 118 LEU A O 1
ATOM 934 N N . TRP A 1 119 ? 5.027 2.307 4.207 1.00 95.19 119 TRP A N 1
ATOM 935 C CA . TRP A 1 119 ? 4.384 3.533 3.726 1.00 95.19 119 TRP A CA 1
ATOM 936 C C . TRP A 1 119 ? 2.864 3.411 3.556 1.00 95.19 119 TRP A C 1
ATOM 938 O O . TRP A 1 119 ? 2.162 4.401 3.761 1.00 95.19 119 TRP A O 1
ATOM 948 N N . GLU A 1 120 ? 2.342 2.221 3.249 1.00 94.06 120 GLU A N 1
ATOM 949 C CA . GLU A 1 120 ? 0.897 1.946 3.273 1.00 94.06 120 GLU A CA 1
ATOM 950 C C . GLU A 1 120 ? 0.342 1.948 4.702 1.00 94.06 120 GLU A C 1
ATOM 952 O O . GLU A 1 120 ? -0.611 2.670 5.000 1.00 94.06 120 GLU A O 1
ATOM 957 N N . LEU A 1 121 ? 1.002 1.237 5.620 1.00 91.62 121 LEU A N 1
ATOM 958 C CA . LEU A 1 121 ? 0.622 1.196 7.036 1.00 91.62 121 LEU A CA 1
ATOM 959 C C . LEU A 1 121 ? 0.691 2.571 7.715 1.00 91.62 121 LEU A C 1
ATOM 961 O O . LEU A 1 121 ? -0.030 2.829 8.678 1.00 91.62 121 LEU A O 1
ATOM 965 N N . GLU A 1 122 ? 1.533 3.479 7.219 1.00 88.25 122 GLU A N 1
ATOM 966 C CA . GLU A 1 122 ? 1.574 4.854 7.705 1.00 88.25 122 GLU A CA 1
ATOM 967 C C . GLU A 1 122 ? 0.279 5.633 7.449 1.00 88.25 122 GLU A C 1
ATOM 969 O O . GLU A 1 122 ? 0.007 6.565 8.211 1.00 88.25 122 GLU A O 1
ATOM 974 N N . ARG A 1 123 ? -0.507 5.274 6.424 1.00 79.62 123 ARG A N 1
ATOM 975 C CA . ARG A 1 123 ? -1.852 5.821 6.199 1.00 79.62 123 ARG A CA 1
ATOM 976 C C . ARG A 1 123 ? -2.884 5.116 7.079 1.00 79.62 123 ARG A C 1
ATOM 978 O O . ARG A 1 123 ? -3.727 5.784 7.677 1.00 79.62 123 ARG A O 1
ATOM 985 N N . ASP A 1 124 ? -2.772 3.800 7.234 1.00 74.88 124 ASP A N 1
ATOM 986 C CA . ASP A 1 124 ? -3.721 2.960 7.981 1.00 74.88 124 ASP A CA 1
ATOM 987 C C . ASP A 1 124 ? -3.509 2.994 9.511 1.00 74.88 124 ASP A C 1
ATOM 989 O O . ASP A 1 124 ? -3.729 2.012 10.224 1.00 74.88 124 ASP A O 1
ATOM 993 N N . ARG A 1 125 ? -3.103 4.149 10.055 1.00 81.81 125 ARG A N 1
ATOM 994 C CA . ARG A 1 125 ? -2.883 4.336 11.503 1.00 81.81 125 ARG A CA 1
ATOM 995 C C . ARG A 1 125 ? -4.178 4.396 12.306 1.00 81.81 125 ARG A C 1
ATOM 997 O O . ARG A 1 125 ? -4.156 4.155 13.511 1.00 81.81 125 ARG A O 1
ATOM 1004 N N . LEU A 1 126 ? -5.287 4.765 11.666 1.00 81.69 126 LEU A N 1
ATOM 1005 C CA . LEU A 1 126 ? -6.575 4.966 12.320 1.00 81.69 126 LEU A CA 1
ATOM 1006 C C . LEU A 1 126 ? -7.588 3.952 11.801 1.00 81.69 126 LEU A C 1
ATOM 1008 O O . LEU A 1 126 ? -7.860 3.877 10.606 1.00 81.69 126 LEU A O 1
ATOM 1012 N N . ARG A 1 127 ? -8.188 3.204 12.727 1.00 82.44 127 ARG A N 1
ATOM 1013 C CA . ARG A 1 127 ? -9.369 2.385 12.453 1.00 82.44 127 ARG A CA 1
ATOM 1014 C C . ARG A 1 127 ? -10.593 3.122 12.967 1.00 82.44 127 ARG A C 1
ATOM 1016 O O . ARG A 1 127 ? -10.788 3.235 14.176 1.00 82.44 127 ARG A O 1
ATOM 1023 N N . PHE A 1 128 ? -11.415 3.620 12.052 1.00 85.69 128 PHE A N 1
ATOM 1024 C CA . PHE A 1 128 ? -12.692 4.228 12.404 1.00 85.69 128 PHE A CA 1
ATOM 1025 C C . PHE A 1 128 ? -13.672 3.125 12.793 1.00 85.69 128 PHE A C 1
ATOM 1027 O O . PHE A 1 128 ? -14.032 2.286 11.975 1.00 85.69 128 PHE A O 1
ATOM 1034 N N . THR A 1 129 ? -14.062 3.108 14.064 1.00 91.00 129 THR A N 1
ATOM 1035 C CA . THR A 1 129 ? -15.074 2.190 14.588 1.00 91.00 129 THR A CA 1
ATOM 1036 C C . THR A 1 129 ? -16.101 3.029 15.324 1.00 91.00 129 THR A C 1
ATOM 1038 O O . THR A 1 129 ? -15.787 3.632 16.349 1.00 91.00 129 THR A O 1
ATOM 1041 N N . GLU A 1 130 ? -17.312 3.117 14.782 1.00 92.44 130 GLU A N 1
ATOM 1042 C CA . GLU A 1 130 ? -18.410 3.796 15.466 1.00 92.44 130 GLU A CA 1
ATOM 1043 C C . GLU A 1 130 ? -18.857 2.982 16.683 1.00 92.44 130 GLU A C 1
ATOM 1045 O O . GLU A 1 130 ? -18.907 1.750 16.647 1.00 92.44 130 GLU A O 1
ATOM 1050 N N . GLY A 1 131 ? -19.198 3.664 17.775 1.00 95.00 131 GLY A N 1
ATOM 1051 C CA . GLY A 1 131 ? -19.588 3.004 19.012 1.00 95.00 131 GLY A CA 1
ATOM 1052 C C . GLY A 1 131 ? -20.255 3.944 20.002 1.00 95.00 131 GLY A C 1
ATOM 1053 O O . GLY A 1 131 ? -20.036 5.154 19.991 1.00 95.00 131 GLY A O 1
ATOM 1054 N N . VAL A 1 132 ? -21.071 3.364 20.876 1.00 95.75 132 VAL A N 1
ATOM 1055 C CA . VAL A 1 132 ? -21.678 4.048 22.016 1.00 95.75 132 VAL A CA 1
ATOM 1056 C C . VAL A 1 132 ? -20.868 3.716 23.261 1.00 95.75 132 VAL A C 1
ATOM 1058 O O . VAL A 1 132 ? -20.710 2.547 23.614 1.00 95.75 132 VAL A O 1
ATOM 1061 N N . LEU A 1 133 ? -20.356 4.754 23.920 1.00 96.12 133 LEU A N 1
ATOM 1062 C CA . LEU A 1 133 ? -19.623 4.638 25.175 1.00 96.12 133 LEU A CA 1
ATOM 1063 C C . LEU A 1 133 ? -20.598 4.627 26.354 1.00 96.12 133 LEU A C 1
ATOM 1065 O O . LEU A 1 133 ? -21.345 5.585 26.554 1.00 96.12 133 LEU A O 1
ATOM 1069 N N . TYR A 1 134 ? -20.523 3.586 27.175 1.00 93.62 134 TYR A N 1
ATOM 1070 C CA . TYR A 1 134 ? -21.102 3.584 28.512 1.00 93.62 134 TYR A CA 1
ATOM 1071 C C . TYR A 1 134 ? -20.005 3.858 29.541 1.00 93.62 134 TYR A C 1
ATOM 1073 O O . TYR A 1 134 ? -18.948 3.221 29.532 1.00 93.62 134 TYR A O 1
ATOM 1081 N N . ASN A 1 135 ? -20.255 4.823 30.421 1.00 93.31 135 ASN A N 1
ATOM 1082 C CA . ASN A 1 135 ? -19.359 5.233 31.495 1.00 93.31 135 ASN A CA 1
ATOM 1083 C C . ASN A 1 135 ? -20.165 5.536 32.772 1.00 93.31 135 ASN A C 1
ATOM 1085 O O . ASN A 1 135 ? -21.391 5.448 32.772 1.00 93.31 135 ASN A O 1
ATOM 1089 N N . GLN A 1 136 ? -19.467 5.887 33.859 1.00 90.62 136 GLN A N 1
ATOM 1090 C CA . GLN A 1 136 ? -20.084 6.369 35.109 1.00 90.62 136 GLN A CA 1
ATOM 1091 C C . GLN A 1 136 ? -21.066 5.371 35.753 1.00 90.62 136 GLN A C 1
ATOM 1093 O O . GLN A 1 136 ? -22.068 5.756 36.353 1.00 90.62 136 GLN A O 1
ATOM 1098 N N . PHE A 1 137 ? -20.764 4.074 35.669 1.00 89.56 137 PHE A N 1
ATOM 1099 C CA . PHE A 1 137 ? -21.511 3.048 36.396 1.00 89.56 137 PHE A CA 1
ATOM 1100 C C . PHE A 1 137 ? -21.442 3.310 37.906 1.00 89.56 137 PHE A C 1
ATOM 1102 O O . PHE A 1 137 ? -20.361 3.557 38.446 1.00 89.56 137 PHE A O 1
ATOM 1109 N N . LEU A 1 138 ? -22.589 3.256 38.591 1.00 86.31 138 LEU A N 1
ATOM 1110 C CA . LEU A 1 138 ? -22.645 3.461 40.041 1.00 86.31 138 LEU A CA 1
ATOM 1111 C C . LEU A 1 138 ? -22.044 2.266 40.793 1.00 86.31 138 LEU A C 1
ATOM 1113 O O . LEU A 1 138 ? -21.286 2.461 41.740 1.00 86.31 138 LEU A O 1
ATOM 1117 N N . SER A 1 139 ? -22.320 1.045 40.328 1.00 89.31 139 SER A N 1
ATOM 1118 C CA . SER A 1 139 ? -21.846 -0.208 40.922 1.00 89.31 139 SER A CA 1
ATOM 1119 C C . SER A 1 139 ? -20.918 -0.973 39.977 1.00 89.31 139 SER A C 1
ATOM 1121 O O . SER A 1 139 ? -21.090 -0.952 38.757 1.00 89.31 139 SER A O 1
ATOM 1123 N N . GLN A 1 140 ? -19.936 -1.671 40.553 1.00 89.62 140 GLN A N 1
ATOM 1124 C CA . GLN A 1 140 ? -19.070 -2.608 39.828 1.00 89.62 140 GLN A CA 1
ATOM 1125 C C . GLN A 1 140 ? -19.864 -3.820 39.318 1.00 89.62 140 GLN A C 1
ATOM 1127 O O . GLN A 1 140 ? -19.648 -4.271 38.197 1.00 89.62 140 GLN A O 1
ATOM 1132 N N . VAL A 1 141 ? -20.826 -4.297 40.111 1.00 91.38 141 VAL A N 1
ATOM 1133 C CA . VAL A 1 141 ? -21.657 -5.460 39.772 1.00 91.38 141 VAL A CA 1
ATOM 1134 C C . VAL A 1 141 ? -22.532 -5.163 38.551 1.00 91.38 141 VAL A C 1
ATOM 1136 O O . VAL A 1 141 ? -22.611 -5.975 37.634 1.00 91.38 141 VAL A O 1
ATOM 1139 N N . ASP A 1 142 ? -23.117 -3.963 38.488 1.00 90.56 142 ASP A N 1
ATOM 1140 C CA . ASP A 1 142 ? -23.941 -3.526 37.352 1.00 90.56 142 ASP A CA 1
ATOM 1141 C C . ASP A 1 142 ? -23.126 -3.426 36.056 1.00 90.56 142 ASP A C 1
ATOM 1143 O O . ASP A 1 142 ? -23.611 -3.763 34.974 1.00 90.56 142 ASP A O 1
ATOM 1147 N N . PHE A 1 143 ? -21.874 -2.969 36.169 1.00 93.25 143 PHE A N 1
ATOM 1148 C CA . PHE A 1 143 ? -20.941 -2.920 35.048 1.00 93.25 143 PHE A CA 1
ATOM 1149 C C . PHE A 1 143 ? -20.627 -4.327 34.529 1.00 93.25 143 PHE A C 1
ATOM 1151 O O . PHE A 1 143 ? -20.762 -4.573 33.334 1.00 93.25 143 PHE A O 1
ATOM 1158 N N . GLU A 1 144 ? -20.257 -5.258 35.409 1.00 93.56 144 GLU A N 1
ATOM 1159 C CA . GLU A 1 144 ? -19.925 -6.641 35.036 1.00 93.56 144 GLU A CA 1
ATOM 1160 C C . GLU A 1 144 ? -21.114 -7.378 34.412 1.00 93.56 144 GLU A C 1
ATOM 1162 O O . GLU A 1 144 ? -20.953 -8.132 33.452 1.00 93.56 144 GLU A O 1
ATOM 1167 N N . LEU A 1 145 ? -22.319 -7.100 34.900 1.00 93.19 145 LEU A N 1
ATOM 1168 C CA . LEU A 1 145 ? -23.569 -7.652 34.393 1.00 93.19 145 LEU A CA 1
ATOM 1169 C C . LEU A 1 145 ? -23.893 -7.164 32.977 1.00 93.19 145 LEU A C 1
ATOM 1171 O O . LEU A 1 145 ? -24.177 -7.972 32.090 1.00 93.19 145 LEU A O 1
ATOM 1175 N N . LEU A 1 146 ? -23.805 -5.852 32.733 1.00 93.19 146 LEU A N 1
ATOM 1176 C CA . LEU A 1 146 ? -23.999 -5.288 31.393 1.00 93.19 146 LEU A CA 1
ATOM 1177 C C . LEU A 1 146 ? -22.886 -5.695 30.429 1.00 93.19 146 LEU A C 1
ATOM 1179 O O . LEU A 1 146 ? -23.147 -5.916 29.246 1.00 93.19 146 LEU A O 1
ATOM 1183 N N . LEU A 1 147 ? -21.663 -5.836 30.931 1.00 94.69 147 LEU A N 1
ATOM 1184 C CA . LEU A 1 147 ? -20.525 -6.319 30.169 1.00 94.69 147 LEU A CA 1
ATOM 1185 C C . LEU A 1 147 ? -20.716 -7.774 29.725 1.00 94.69 147 LEU A C 1
ATOM 1187 O O . LEU A 1 147 ? -20.519 -8.080 28.549 1.00 94.69 147 LEU A O 1
ATOM 1191 N N . ALA A 1 148 ? -21.130 -8.659 30.636 1.00 95.12 148 ALA A N 1
ATOM 1192 C CA . ALA A 1 148 ? -21.433 -10.052 30.323 1.00 95.12 148 ALA A CA 1
ATOM 1193 C C . ALA A 1 148 ? -22.544 -10.150 29.271 1.00 95.12 148 ALA A C 1
ATOM 1195 O O . ALA A 1 148 ? -22.383 -10.856 28.277 1.00 95.12 148 ALA A O 1
ATOM 1196 N N . HIS A 1 149 ? -23.611 -9.361 29.425 1.00 94.25 149 HIS A N 1
ATOM 1197 C CA . HIS A 1 149 ? -24.712 -9.329 28.467 1.00 94.25 149 HIS A CA 1
ATOM 1198 C C . HIS A 1 149 ? -24.288 -8.805 27.082 1.00 94.25 149 HIS A C 1
ATOM 1200 O O . HIS A 1 149 ? -24.634 -9.388 26.057 1.00 94.25 149 HIS A O 1
ATOM 1206 N N . ALA A 1 150 ? -23.491 -7.733 27.020 1.00 95.06 150 ALA A N 1
ATOM 1207 C CA . ALA A 1 150 ? -22.980 -7.205 25.753 1.00 95.06 150 ALA A CA 1
ATOM 1208 C C . ALA A 1 150 ? -22.001 -8.170 25.058 1.00 95.06 150 ALA A C 1
ATOM 1210 O O . ALA A 1 150 ? -21.943 -8.198 23.825 1.00 95.06 150 ALA A O 1
ATOM 1211 N N . ARG A 1 151 ? -21.245 -8.961 25.834 1.00 95.81 151 ARG A N 1
ATOM 1212 C CA . ARG A 1 151 ? -20.359 -10.016 25.323 1.00 95.81 151 ARG A CA 1
ATOM 1213 C C . ARG A 1 151 ? -21.160 -11.200 24.776 1.00 95.81 151 ARG A C 1
ATOM 1215 O O . ARG A 1 151 ? -20.834 -11.684 23.700 1.00 95.81 151 ARG A O 1
ATOM 1222 N N . GLU A 1 152 ? -22.221 -11.615 25.468 1.00 95.88 152 GLU A N 1
ATOM 1223 C CA . GLU A 1 152 ? -23.137 -12.677 25.023 1.00 95.88 152 GLU A CA 1
ATOM 1224 C C . GLU A 1 152 ? -23.848 -12.312 23.712 1.00 95.88 152 GLU A C 1
ATOM 1226 O O . GLU A 1 152 ? -23.922 -13.123 22.794 1.00 95.88 152 GLU A O 1
ATOM 1231 N N . LEU A 1 153 ? -24.299 -11.062 23.585 1.00 94.00 153 LEU A N 1
ATOM 1232 C CA . LEU A 1 153 ? -24.915 -10.546 22.361 1.00 94.00 153 LEU A CA 1
ATOM 1233 C C . LEU A 1 153 ? -23.913 -10.301 21.216 1.00 94.00 153 LEU A C 1
ATOM 1235 O O . LEU A 1 153 ? -24.330 -10.011 20.098 1.00 94.00 153 LEU A O 1
ATOM 1239 N N . GLY A 1 154 ? -22.601 -10.367 21.474 1.00 95.25 154 GLY A N 1
ATOM 1240 C CA . GLY A 1 154 ? -21.566 -10.104 20.468 1.00 95.25 154 GLY A CA 1
ATOM 1241 C C . GLY A 1 154 ? -21.498 -8.644 19.998 1.00 95.25 154 GLY A C 1
ATOM 1242 O O . GLY A 1 154 ? -21.006 -8.368 18.907 1.00 95.25 154 GLY A O 1
ATOM 1243 N N . VAL A 1 155 ? -22.000 -7.698 20.800 1.00 96.12 155 VAL A N 1
ATOM 1244 C CA . VAL A 1 155 ? -22.082 -6.267 20.441 1.00 96.12 155 VAL A CA 1
ATOM 1245 C C . VAL A 1 155 ? -20.988 -5.413 21.091 1.00 96.12 155 VAL A C 1
ATOM 1247 O O . VAL A 1 155 ? -20.882 -4.222 20.799 1.00 96.12 155 VAL A O 1
ATOM 1250 N N . LEU A 1 156 ? -20.179 -5.997 21.978 1.00 95.88 156 LEU A N 1
ATOM 1251 C CA . LEU A 1 156 ? -19.062 -5.336 22.654 1.00 95.88 156 LEU A CA 1
ATOM 1252 C C . LEU A 1 156 ? -17.887 -5.098 21.689 1.00 95.88 156 LEU A C 1
ATOM 1254 O O . LEU A 1 156 ? -17.376 -6.034 21.083 1.00 95.88 156 LEU A O 1
ATOM 1258 N N . VAL A 1 157 ? -17.427 -3.849 21.595 1.00 95.44 157 VAL A N 1
ATOM 1259 C CA . VAL A 1 157 ? -16.281 -3.435 20.764 1.00 95.44 157 VAL A CA 1
ATOM 1260 C C . VAL A 1 157 ? -15.009 -3.300 21.600 1.00 95.44 157 VAL A C 1
ATOM 1262 O O . VAL A 1 157 ? -13.932 -3.708 21.177 1.00 95.44 157 VAL A O 1
ATOM 1265 N N . PHE A 1 158 ? -15.122 -2.704 22.787 1.00 95.69 158 PHE A N 1
ATOM 1266 C CA . PHE A 1 158 ? -13.992 -2.441 23.674 1.00 95.69 158 PHE A CA 1
ATOM 1267 C C . PHE A 1 158 ? -14.454 -2.403 25.131 1.00 95.69 158 PHE A C 1
ATOM 1269 O O . PHE A 1 158 ? -15.562 -1.951 25.419 1.00 95.69 158 PHE A O 1
ATOM 1276 N N . GLU A 1 159 ? -13.593 -2.820 26.057 1.00 94.88 159 GLU A N 1
ATOM 1277 C CA . GLU A 1 159 ? -13.835 -2.739 27.498 1.00 94.88 159 GLU A CA 1
ATOM 1278 C C . GLU A 1 159 ? -12.608 -2.209 28.250 1.00 94.88 159 GLU A C 1
ATOM 1280 O O . GLU A 1 159 ? -11.463 -2.423 27.857 1.00 94.88 159 GLU A O 1
ATOM 1285 N N . ASN A 1 160 ? -12.852 -1.521 29.364 1.00 95.25 160 ASN A N 1
ATOM 1286 C CA . ASN A 1 160 ? -11.838 -1.144 30.338 1.00 95.25 160 ASN A CA 1
ATOM 1287 C C . ASN A 1 160 ? -12.431 -1.236 31.749 1.00 95.25 160 ASN A C 1
ATOM 1289 O O . ASN A 1 160 ? -13.069 -0.295 32.231 1.00 95.25 160 ASN A O 1
ATOM 1293 N N . SER A 1 161 ? -12.185 -2.361 32.421 1.00 92.69 161 SER A N 1
ATOM 1294 C CA . SER A 1 161 ? -12.716 -2.643 33.759 1.00 92.69 161 SER A CA 1
ATOM 1295 C C . SER A 1 161 ? -12.164 -1.709 34.837 1.00 92.69 161 SER A C 1
ATOM 1297 O O . SER A 1 161 ? -12.901 -1.337 35.744 1.00 92.69 161 SER A O 1
ATOM 1299 N N . ALA A 1 162 ? -10.914 -1.242 34.713 1.00 92.12 162 ALA A N 1
ATOM 1300 C CA . ALA A 1 162 ? -10.299 -0.332 35.686 1.00 92.12 162 ALA A CA 1
ATOM 1301 C C . ALA A 1 162 ? -11.019 1.024 35.767 1.00 92.12 162 ALA A C 1
ATOM 1303 O O . ALA A 1 162 ? -11.106 1.627 36.834 1.00 92.12 162 ALA A O 1
ATOM 1304 N N . LYS A 1 163 ? -11.551 1.507 34.638 1.00 92.06 163 LYS A N 1
ATOM 1305 C CA . LYS A 1 163 ? -12.327 2.756 34.572 1.00 92.06 163 LYS A CA 1
ATOM 1306 C C . LYS A 1 163 ? -13.835 2.527 34.443 1.00 92.06 163 LYS A C 1
ATOM 1308 O O . LYS A 1 163 ? -14.571 3.509 34.364 1.00 92.06 163 LYS A O 1
ATOM 1313 N N . ARG A 1 164 ? -14.290 1.267 34.427 1.00 93.50 164 ARG A N 1
ATOM 1314 C CA . ARG A 1 164 ? -15.683 0.869 34.156 1.00 93.50 164 ARG A CA 1
ATOM 1315 C C . ARG A 1 164 ? -16.204 1.521 32.873 1.00 93.50 164 ARG A C 1
ATOM 1317 O O . ARG A 1 164 ? -17.198 2.243 32.875 1.00 93.50 164 ARG A O 1
ATOM 1324 N N . LEU A 1 165 ? -15.463 1.334 31.784 1.00 95.19 165 LEU A N 1
ATOM 1325 C CA . LEU A 1 165 ? -15.841 1.807 30.455 1.00 95.19 165 LEU A CA 1
ATOM 1326 C C . LEU A 1 165 ? -16.130 0.606 29.567 1.00 95.19 165 LEU A C 1
ATOM 1328 O O . LEU A 1 165 ? -15.391 -0.376 29.584 1.00 95.19 165 LEU A O 1
ATOM 1332 N N . MET A 1 166 ? -17.166 0.710 28.751 1.00 95.62 166 MET A N 1
ATOM 1333 C CA . MET A 1 166 ? -17.421 -0.249 27.683 1.00 95.62 166 MET A CA 1
ATOM 1334 C C . MET A 1 166 ? -17.951 0.487 26.457 1.00 95.62 166 MET A C 1
ATOM 1336 O O . MET A 1 166 ? -18.731 1.432 26.576 1.00 95.62 166 MET A O 1
ATOM 1340 N N . VAL A 1 167 ? -17.509 0.063 25.281 1.00 96.88 167 VAL A N 1
ATOM 1341 C CA . VAL A 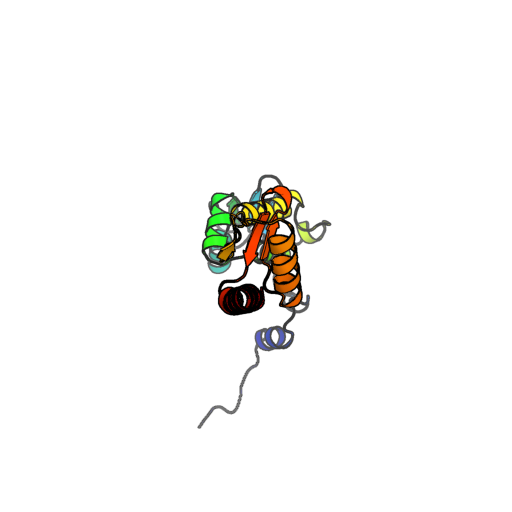1 167 ? -17.967 0.570 23.990 1.00 96.88 167 VAL A CA 1
ATOM 1342 C C . VAL A 1 167 ? -18.739 -0.543 23.308 1.00 96.88 167 VAL A C 1
ATOM 1344 O O . VAL A 1 167 ? -18.235 -1.656 23.163 1.00 96.88 167 VAL A O 1
ATOM 1347 N N . VAL A 1 168 ? -19.963 -0.241 22.898 1.00 96.88 168 VAL A N 1
ATOM 1348 C CA . VAL A 1 168 ? -20.868 -1.170 22.214 1.00 96.88 168 VAL A CA 1
ATOM 1349 C C . VAL A 1 168 ? -21.165 -0.641 20.817 1.00 96.88 168 VAL A C 1
ATOM 1351 O O . VAL A 1 168 ? -21.128 0.569 20.590 1.00 96.88 168 VAL A O 1
ATOM 1354 N N . THR A 1 169 ? -21.463 -1.526 19.870 1.00 96.50 169 THR A N 1
ATOM 1355 C CA . THR A 1 169 ? -21.886 -1.118 18.526 1.00 96.50 169 THR A CA 1
ATOM 1356 C C . THR A 1 169 ? -23.153 -0.245 18.579 1.00 96.50 169 THR A C 1
ATOM 1358 O O . THR A 1 169 ? -24.034 -0.479 19.414 1.00 96.50 169 THR A O 1
ATOM 1361 N N . PRO A 1 170 ? -23.314 0.746 17.680 1.00 94.81 170 PRO A N 1
ATOM 1362 C CA . PRO A 1 170 ? -24.523 1.571 17.639 1.00 94.81 170 PRO A CA 1
ATOM 1363 C C . PRO A 1 170 ? -25.800 0.747 17.424 1.00 94.81 170 PRO A C 1
ATOM 1365 O O . PRO A 1 170 ? -26.831 1.042 18.023 1.00 94.81 170 PRO A O 1
ATOM 1368 N N . ALA A 1 171 ? -25.712 -0.328 16.632 1.00 94.38 171 ALA A N 1
ATOM 1369 C CA . ALA A 1 171 ? -26.818 -1.253 16.394 1.00 94.38 171 ALA A CA 1
ATOM 1370 C C . ALA A 1 171 ? -27.239 -2.011 17.667 1.00 94.38 171 ALA A C 1
ATOM 1372 O O . ALA A 1 171 ? -28.430 -2.135 17.932 1.00 94.38 171 ALA A O 1
ATOM 1373 N N . GLY A 1 172 ? -26.277 -2.456 18.486 1.00 92.94 172 GLY A N 1
ATOM 1374 C CA . GLY A 1 172 ? -26.538 -3.174 19.739 1.00 92.94 172 GLY A CA 1
ATOM 1375 C C . GLY A 1 172 ? -26.929 -2.286 20.926 1.00 92.94 172 GLY A C 1
ATOM 1376 O O . GLY A 1 172 ? -27.308 -2.793 21.983 1.00 92.94 172 GLY A O 1
ATOM 1377 N N . HIS A 1 173 ? -26.849 -0.957 20.791 1.00 94.81 173 HIS A N 1
ATOM 1378 C CA . HIS A 1 173 ? -27.175 -0.019 21.871 1.00 94.81 173 HIS A CA 1
ATOM 1379 C C . HIS A 1 173 ? -28.617 -0.175 22.377 1.00 94.81 173 HIS A C 1
ATOM 1381 O O . HIS A 1 173 ? -28.862 -0.129 23.586 1.00 94.81 173 HIS A O 1
ATOM 1387 N N . SER A 1 174 ? -29.575 -0.359 21.468 1.00 94.25 174 SER A N 1
ATOM 1388 C CA . SER A 1 174 ? -31.000 -0.490 21.793 1.00 94.25 174 SER A CA 1
ATOM 1389 C C . SER A 1 174 ? -31.280 -1.700 22.688 1.00 94.25 174 SER A C 1
ATOM 1391 O O . SER A 1 174 ? -32.017 -1.569 23.670 1.00 94.25 174 SER A O 1
ATOM 1393 N N . ASP A 1 175 ? -30.654 -2.841 22.401 1.00 93.50 175 ASP A N 1
ATOM 1394 C CA . ASP A 1 175 ? -30.844 -4.094 23.133 1.00 93.50 175 ASP A CA 1
ATOM 1395 C C . ASP A 1 175 ? -30.248 -4.027 24.537 1.00 93.50 175 ASP A C 1
ATOM 1397 O O . ASP A 1 175 ? -30.943 -4.313 25.519 1.00 93.50 175 ASP A O 1
ATOM 1401 N N . VAL A 1 176 ? -29.014 -3.526 24.655 1.00 93.00 176 VAL A N 1
ATOM 1402 C CA . VAL A 1 176 ? -28.347 -3.318 25.951 1.00 93.00 176 VAL A CA 1
ATOM 1403 C C . VAL A 1 176 ? -29.137 -2.326 26.813 1.00 93.00 176 VAL A C 1
ATOM 1405 O O . VAL A 1 176 ? -29.381 -2.565 27.998 1.00 93.00 176 VAL A O 1
ATOM 1408 N N . LYS A 1 177 ? -29.636 -1.235 26.217 1.00 92.75 177 LYS A N 1
ATOM 1409 C CA . LYS A 1 177 ? -30.481 -0.251 26.911 1.00 92.75 177 LYS A CA 1
ATOM 1410 C C . LYS A 1 177 ? -31.811 -0.850 27.367 1.00 92.75 177 LYS A C 1
ATOM 1412 O O . LYS A 1 177 ? -32.287 -0.534 28.461 1.00 92.75 177 LYS A O 1
ATOM 1417 N N . ARG A 1 178 ? -32.435 -1.695 26.542 1.00 93.38 178 ARG A N 1
ATOM 1418 C CA . ARG A 1 178 ? -33.689 -2.379 26.882 1.00 93.38 178 ARG A CA 1
ATOM 1419 C C . ARG A 1 178 ? -33.480 -3.369 28.026 1.00 93.38 178 ARG A C 1
ATOM 1421 O O . ARG A 1 178 ? -34.322 -3.429 28.919 1.00 93.38 178 ARG A O 1
ATOM 1428 N N . PHE A 1 179 ? -32.367 -4.100 28.025 1.00 92.31 179 PHE A N 1
ATOM 1429 C CA . PHE A 1 179 ? -31.978 -4.984 29.121 1.00 92.31 179 PHE A CA 1
ATOM 1430 C C . PHE A 1 179 ? -31.805 -4.218 30.435 1.00 92.31 179 PHE A C 1
ATOM 1432 O O . PHE A 1 179 ? -32.476 -4.549 31.411 1.00 92.31 179 PHE A O 1
ATOM 1439 N N . TRP A 1 180 ? -31.034 -3.127 30.429 1.00 90.44 180 TRP A N 1
ATOM 1440 C CA . TRP A 1 180 ? -30.811 -2.307 31.623 1.00 90.44 180 TRP A CA 1
ATOM 1441 C C . TRP A 1 180 ? -32.109 -1.753 32.227 1.00 90.44 180 TRP A C 1
ATOM 1443 O O . TRP A 1 180 ? -32.325 -1.814 33.437 1.00 90.44 180 TRP A O 1
ATOM 1453 N N . LYS A 1 181 ? -33.024 -1.252 31.382 1.00 91.06 181 LYS A N 1
ATOM 1454 C CA . LYS A 1 181 ? -34.333 -0.759 31.842 1.00 91.06 181 LYS A CA 1
ATOM 1455 C C . LYS A 1 181 ? -35.172 -1.853 32.502 1.00 91.06 181 LYS A C 1
ATOM 1457 O O . LYS A 1 181 ? -35.800 -1.583 33.519 1.00 91.06 181 LYS A O 1
ATOM 1462 N N . ARG A 1 182 ? -35.190 -3.071 31.947 1.00 90.00 182 ARG A N 1
ATOM 1463 C CA . ARG A 1 182 ? -35.922 -4.205 32.543 1.00 90.00 182 ARG A CA 1
ATOM 1464 C C . ARG A 1 182 ? -35.377 -4.560 33.922 1.00 90.00 182 ARG A C 1
ATOM 1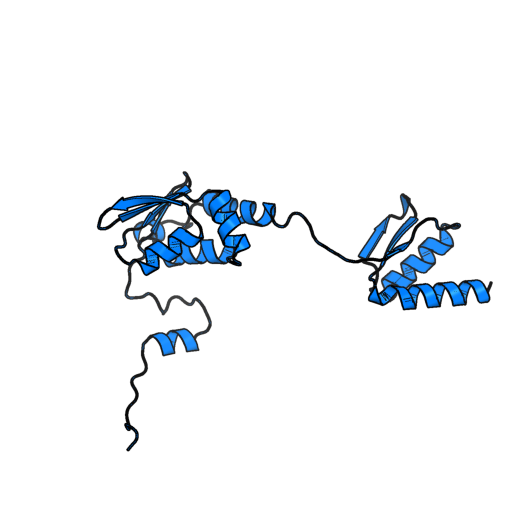466 O O . ARG A 1 182 ? -36.159 -4.807 34.828 1.00 90.00 182 ARG A O 1
ATOM 1473 N N . GLN A 1 183 ? -34.058 -4.528 34.079 1.00 82.88 183 GLN A N 1
ATOM 1474 C CA . GLN A 1 183 ? -33.404 -4.833 35.347 1.00 82.88 183 GLN A CA 1
ATOM 1475 C C . GLN A 1 183 ? -33.739 -3.810 36.433 1.00 82.88 183 GLN A C 1
ATOM 1477 O O . GLN A 1 183 ? -34.151 -4.199 37.519 1.00 82.88 183 GLN A O 1
ATOM 1482 N N . LYS A 1 184 ? -33.687 -2.511 36.107 1.00 76.88 184 LYS A N 1
ATOM 1483 C CA . LYS A 1 184 ? -34.082 -1.432 37.028 1.00 76.88 184 LYS A CA 1
ATOM 1484 C C . LYS A 1 184 ? -35.551 -1.457 37.451 1.00 76.88 184 LYS A C 1
ATOM 1486 O O . LYS A 1 184 ? -35.873 -0.888 38.479 1.00 76.88 184 LYS A O 1
ATOM 1491 N N . HIS A 1 185 ? -36.437 -2.035 36.642 1.00 70.12 185 HIS A N 1
ATOM 1492 C CA . HIS A 1 185 ? -37.847 -2.203 37.006 1.00 70.12 185 HIS A CA 1
ATOM 1493 C C . HIS A 1 185 ? -38.111 -3.473 37.826 1.00 70.12 185 HIS A C 1
ATOM 1495 O O . HIS A 1 185 ? -39.195 -3.613 38.380 1.00 70.12 185 HIS A O 1
ATOM 1501 N N . SER A 1 186 ? -37.151 -4.400 37.873 1.00 58.59 186 SER A N 1
ATOM 1502 C CA . SER A 1 186 ? -37.246 -5.665 38.608 1.00 58.59 186 SER A CA 1
ATOM 1503 C C . SER A 1 186 ? -36.526 -5.631 39.964 1.00 58.59 186 SER A C 1
ATOM 1505 O O . SER A 1 186 ? -36.550 -6.636 40.672 1.00 58.59 186 SER A O 1
ATOM 1507 N N . SER A 1 187 ? -35.855 -4.525 40.294 1.00 48.91 187 SER A N 1
ATOM 1508 C CA . SER A 1 187 ? -35.190 -4.241 41.576 1.00 48.91 187 SER A CA 1
ATOM 1509 C C . SER A 1 187 ? -35.888 -3.078 42.262 1.00 48.91 187 SER A C 1
ATOM 1511 O O . SER A 1 187 ? -35.968 -3.111 43.505 1.00 48.91 187 SER A O 1
#

InterPro domains:
  IPR004598 Transcription factor TFIIH subunit p52/Tfb2 [PF03849] (2-99)
  IPR004598 Transcription factor TFIIH subunit p52/Tfb2 [PTHR13152] (1-185)
  IPR004598 Transcription factor TFIIH subunit p52/Tfb2 [TIGR00625] (1-185)
  IPR040662 Transcription factor Tfb2, C-terminal domain [PF18307] (114-181)

pLDDT: mean 88.97, std 12.02, range [47.88, 98.12]